Protein AF-A0A930QFG4-F1 (afdb_monomer_lite)

Sequence (234 aa):
MKKILTSLLVVLVLAAAGCGNSRSLKLDTTSTPEAVVTIINTEIAETAEKNNLDKDALTFRKIADPPKPSYGPTYNMFRNPAGIDLIVDGFTKDRPGRIMIAFDNARPEHIEEASYLIRSIITLVDAGSADTLMEQIQVADASQTKAIRVTAGDVKLDKAAINHMKNVASEKESGIPLTVIRISAASDTKVEATIGLDAKEFNPAEMLAFELLGMRKKSADPNNLFAFAEENFK

Radius of gyration: 17.77 Å; chains: 1; bounding box: 48×50×47 Å

Secondary structure (DSSP, 8-state):
---SSSSSSSS-S---------------SS--HHHHHHHHHHHHHHHHHHTT--HHHHS-EE-SSPPPPSSSSPPEEEE-TT--EEEEE--BTTB--EEEEEEETT-HHHHHHHHHHHHHHHHHH-TTTHHHHHHHHTTT-----S-EEEEETTEEEEEEEE----BTTB-----PPEEEEEEEETT--HHHHHH-TT-TT--HHHHHHHHHHHHHHHSS-TTHHHHHHHHS--

Foldseek 3Di:
DPDDPPVPPPPPPDPDPDDDPQQADFQAQADDPVRNLVSLLVLLQVVCVVSVHDSQQQRWDWDPCPDAFPDDDGWTWTAGLVGKIWTWDGSHPPGTIKIKIKFFLVDPVRLVSSLVSQLSSCCNHPVVCSVVCSVQCVSNPLVDPAWDWDDDDQKIKIKDKDFQDPPVPDPDRPGRIMMMIMIHTPPRCVVCVVCPVPPRDDTPRVVVSVRVSVSCVPPPDNCCSNCVSVVPPD

Structure (mmCIF, N/CA/C/O backbone):
data_AF-A0A930QFG4-F1
#
_entry.id   AF-A0A930QFG4-F1
#
loop_
_atom_site.group_PDB
_atom_site.id
_atom_site.type_symbol
_atom_site.label_atom_id
_atom_site.label_alt_id
_atom_site.label_comp_id
_atom_site.label_asym_id
_atom_site.label_entity_id
_atom_site.label_seq_id
_atom_site.pdbx_PDB_ins_code
_atom_site.Cartn_x
_atom_site.Cartn_y
_atom_site.Cartn_z
_atom_site.occupancy
_atom_site.B_iso_or_equiv
_atom_site.auth_seq_id
_atom_site.auth_comp_id
_atom_site.auth_asym_id
_atom_site.auth_atom_id
_atom_site.pdbx_PDB_model_num
ATOM 1 N N . MET A 1 1 ? -28.273 -2.940 -30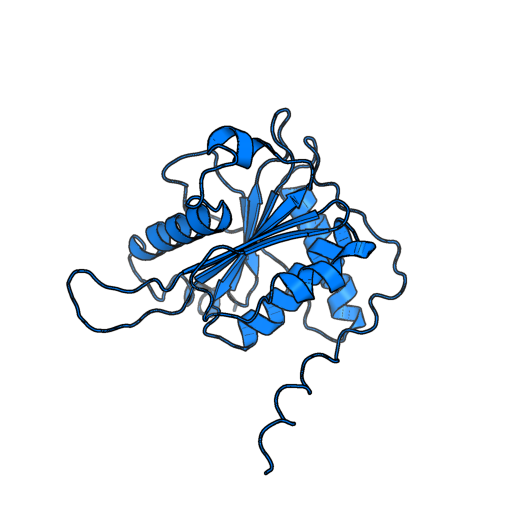.406 1.00 34.06 1 MET A N 1
ATOM 2 C CA . MET A 1 1 ? -27.809 -2.120 -29.265 1.00 34.06 1 MET A CA 1
ATOM 3 C C . MET A 1 1 ? -27.870 -2.958 -27.987 1.00 34.06 1 MET A C 1
ATOM 5 O O . MET A 1 1 ? -28.906 -3.005 -27.348 1.00 34.06 1 MET A O 1
ATOM 9 N N . LYS A 1 2 ? -26.811 -3.719 -27.679 1.00 31.92 2 LYS A N 1
ATOM 10 C CA . LYS A 1 2 ? -26.690 -4.582 -26.483 1.00 31.92 2 LYS A CA 1
ATOM 11 C C . LYS A 1 2 ? -25.200 -4.753 -26.141 1.00 31.92 2 LYS A C 1
ATOM 13 O O . LYS A 1 2 ? -24.654 -5.817 -26.390 1.00 31.92 2 LYS A O 1
ATOM 18 N N . LYS A 1 3 ? -24.506 -3.691 -25.712 1.00 33.88 3 LYS A N 1
ATOM 19 C CA . LYS A 1 3 ? -23.073 -3.761 -25.324 1.00 33.88 3 LYS A CA 1
ATOM 20 C C . LYS A 1 3 ? -22.648 -2.759 -24.233 1.00 33.88 3 LYS A C 1
ATOM 22 O O . LYS A 1 3 ? -21.475 -2.441 -24.145 1.00 33.88 3 LYS A O 1
ATOM 27 N N . ILE A 1 4 ? -23.572 -2.250 -23.412 1.00 39.25 4 ILE A N 1
ATOM 28 C CA . ILE A 1 4 ? -23.219 -1.286 -22.342 1.00 39.25 4 ILE A CA 1
ATOM 29 C C . ILE A 1 4 ? -23.503 -1.845 -20.933 1.00 39.25 4 ILE A C 1
ATOM 31 O O . ILE A 1 4 ? -23.087 -1.267 -19.942 1.00 39.25 4 ILE A O 1
ATOM 35 N N . LEU A 1 5 ? -24.141 -3.015 -20.807 1.00 31.25 5 LEU A N 1
ATOM 36 C CA . LEU A 1 5 ? -24.625 -3.488 -19.502 1.00 31.25 5 LEU A CA 1
ATOM 37 C C . LEU A 1 5 ? -23.714 -4.479 -18.761 1.00 31.25 5 LEU A C 1
ATOM 39 O O . LEU A 1 5 ? -24.060 -4.885 -17.659 1.00 31.25 5 LEU A O 1
ATOM 43 N N . THR A 1 6 ? -22.570 -4.876 -19.326 1.00 33.56 6 THR A N 1
ATOM 44 C CA . THR A 1 6 ? -21.709 -5.906 -18.707 1.00 33.56 6 THR A CA 1
ATOM 45 C C . THR A 1 6 ? -20.555 -5.335 -17.880 1.00 33.56 6 THR A C 1
ATOM 47 O O . THR A 1 6 ? -19.939 -6.069 -17.122 1.00 33.56 6 THR A O 1
ATOM 50 N N . SER A 1 7 ? -20.280 -4.031 -17.968 1.00 34.47 7 SER A N 1
ATOM 51 C CA . SER A 1 7 ? -19.171 -3.391 -17.237 1.00 34.47 7 SER A CA 1
ATOM 52 C C . SER A 1 7 ? -19.592 -2.748 -15.909 1.00 34.47 7 SER A C 1
ATOM 54 O O . SER A 1 7 ? -18.755 -2.181 -15.220 1.00 34.47 7 SER A O 1
ATOM 56 N N . LEU A 1 8 ? -20.876 -2.835 -15.539 1.00 30.11 8 LEU A N 1
ATOM 57 C CA . LEU A 1 8 ? -21.426 -2.225 -14.319 1.00 30.11 8 LEU A CA 1
ATOM 58 C C . LEU A 1 8 ? -21.683 -3.244 -13.190 1.00 30.11 8 LEU A C 1
ATOM 60 O O . LEU A 1 8 ? -22.144 -2.872 -12.118 1.00 30.11 8 LEU A O 1
ATOM 64 N N . LEU A 1 9 ? -21.398 -4.532 -13.420 1.00 29.36 9 LEU A N 1
ATOM 65 C CA . LEU A 1 9 ? -21.832 -5.638 -12.556 1.00 29.36 9 LEU A CA 1
ATOM 66 C C . LEU A 1 9 ? -20.669 -6.404 -11.894 1.00 29.36 9 LEU A C 1
ATOM 68 O O . LEU A 1 9 ? -20.748 -7.617 -11.746 1.00 29.36 9 LEU A O 1
ATOM 72 N N . VAL A 1 10 ? -19.590 -5.709 -11.511 1.00 33.25 10 VAL A N 1
ATOM 73 C CA . VAL A 1 10 ? -18.527 -6.249 -10.621 1.00 33.25 10 VAL A CA 1
ATOM 74 C C . VAL A 1 10 ? -18.165 -5.262 -9.488 1.00 33.25 10 VAL A C 1
ATOM 76 O O . VAL A 1 10 ? -17.305 -5.530 -8.664 1.00 33.25 10 VAL A O 1
ATOM 79 N N . VAL A 1 11 ? -18.871 -4.131 -9.354 1.00 35.44 11 VAL A N 1
ATOM 80 C CA . VAL A 1 11 ? -18.591 -3.114 -8.309 1.00 35.44 11 VAL A CA 1
ATOM 81 C C . VAL A 1 11 ? -19.440 -3.319 -7.035 1.00 35.44 11 VAL A C 1
ATOM 83 O O . VAL A 1 11 ? -19.473 -2.467 -6.158 1.00 35.44 11 VAL A O 1
ATOM 86 N N . LEU A 1 12 ? -20.141 -4.450 -6.884 1.00 31.53 12 LEU A N 1
ATOM 87 C CA . LEU A 1 12 ? -21.197 -4.586 -5.863 1.00 31.53 12 LEU A CA 1
ATOM 88 C C . LEU A 1 12 ? -21.070 -5.776 -4.904 1.00 31.53 12 LEU A C 1
ATOM 90 O O . LEU A 1 12 ? -22.076 -6.264 -4.398 1.00 31.53 12 LEU A O 1
ATOM 94 N N . VAL A 1 13 ? -19.847 -6.193 -4.572 1.00 36.09 13 VAL A N 1
ATOM 95 C CA . VAL A 1 13 ? -19.616 -7.065 -3.408 1.00 36.09 13 VAL A CA 1
ATOM 96 C C . VAL A 1 13 ? -18.482 -6.505 -2.557 1.00 36.09 13 VAL A C 1
ATOM 98 O O . VAL A 1 13 ? -17.356 -6.952 -2.669 1.00 36.09 13 VAL A O 1
ATOM 101 N N . LEU A 1 1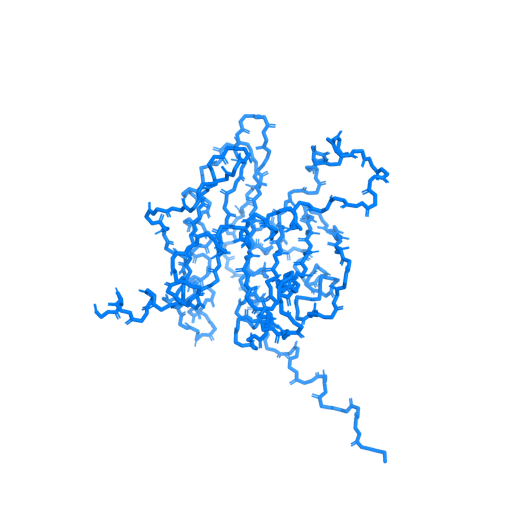4 ? -18.784 -5.484 -1.750 1.00 41.00 14 LEU A N 1
ATOM 102 C CA . LEU A 1 14 ? -18.114 -5.155 -0.473 1.00 41.00 14 LEU A CA 1
ATOM 103 C C . LEU A 1 14 ? -18.906 -4.057 0.265 1.00 41.00 14 LEU A C 1
ATOM 105 O O . LEU A 1 14 ? -18.358 -3.141 0.869 1.00 41.00 14 LEU A O 1
ATOM 109 N N . ALA A 1 15 ? -20.237 -4.140 0.219 1.00 39.00 15 ALA A N 1
ATOM 110 C CA . ALA A 1 15 ? -21.115 -3.302 1.026 1.00 39.00 15 ALA A CA 1
ATOM 111 C C . ALA A 1 15 ? -21.394 -4.000 2.365 1.00 39.00 15 ALA A C 1
ATOM 113 O O . ALA A 1 15 ? -22.489 -4.512 2.562 1.00 39.00 15 ALA A O 1
ATOM 114 N N . ALA A 1 16 ? -20.385 -4.073 3.243 1.00 37.47 16 ALA A N 1
ATOM 115 C CA . ALA A 1 16 ? -20.547 -4.225 4.697 1.00 37.47 16 ALA A CA 1
ATOM 116 C C . ALA A 1 16 ? -19.184 -4.290 5.420 1.00 37.47 16 ALA A C 1
ATOM 118 O O . ALA A 1 16 ? -18.818 -5.317 5.985 1.00 37.47 16 ALA A O 1
ATOM 119 N N . ALA A 1 17 ? -18.459 -3.174 5.514 1.00 41.22 17 ALA A N 1
ATOM 120 C CA . ALA A 1 17 ? -17.554 -2.973 6.652 1.00 41.22 17 ALA A CA 1
ATOM 121 C C . ALA A 1 17 ? -18.383 -2.438 7.837 1.00 41.22 17 ALA A C 1
ATOM 123 O O . ALA A 1 17 ? -18.298 -1.277 8.227 1.00 41.22 17 ALA A O 1
ATOM 124 N N . GLY A 1 18 ? -19.294 -3.272 8.345 1.00 31.84 18 GLY A N 1
ATOM 125 C CA . GLY A 1 18 ? -20.122 -2.957 9.503 1.00 31.84 18 GLY A CA 1
ATOM 126 C C . GLY A 1 18 ? -19.348 -3.167 10.805 1.00 31.84 18 GLY A C 1
ATOM 127 O O . GLY A 1 18 ? -18.961 -4.291 11.109 1.00 31.84 18 GLY A O 1
ATOM 128 N N . CYS A 1 19 ? -19.156 -2.080 11.562 1.00 38.38 19 CYS A N 1
ATOM 129 C CA . CYS A 1 19 ? -18.985 -2.036 13.023 1.00 38.38 19 CYS A CA 1
ATOM 130 C C . CYS A 1 19 ? -18.233 -3.226 13.666 1.00 38.38 19 CYS A C 1
ATOM 132 O O . CYS A 1 19 ? -18.808 -4.022 14.403 1.00 38.38 19 CYS A O 1
ATOM 134 N N . GLY A 1 20 ? -16.924 -3.322 13.444 1.00 35.88 20 GLY A N 1
ATOM 135 C CA . GLY A 1 20 ? -16.004 -3.912 14.425 1.00 35.88 20 GLY A CA 1
ATOM 136 C C . GLY A 1 20 ? -15.258 -2.772 15.109 1.00 35.88 20 GLY A C 1
ATOM 137 O O . GLY A 1 20 ? -15.045 -1.757 14.455 1.00 35.88 20 GLY A O 1
ATOM 138 N N . ASN A 1 21 ? -14.905 -2.895 16.395 1.00 42.81 21 ASN A N 1
ATOM 139 C CA . ASN A 1 21 ? -14.069 -1.921 17.116 1.00 42.81 21 ASN A CA 1
ATOM 140 C C . ASN A 1 21 ? -12.887 -1.486 16.234 1.00 42.81 21 ASN A C 1
ATOM 142 O O . ASN A 1 21 ? -11.911 -2.225 16.111 1.00 42.81 21 ASN A O 1
ATOM 146 N N . SER A 1 22 ? -12.998 -0.327 15.583 1.00 52.16 22 SER A N 1
ATOM 147 C CA . SER A 1 22 ? -12.086 0.046 14.509 1.00 52.16 22 SER A CA 1
ATOM 148 C C . SER A 1 22 ? -10.729 0.345 15.121 1.00 52.16 22 SER A C 1
ATOM 150 O O . SER A 1 22 ? -10.560 1.357 15.813 1.00 52.16 22 SER A O 1
ATOM 152 N N . ARG A 1 23 ? -9.755 -0.537 14.893 1.00 69.75 23 ARG A N 1
ATOM 153 C CA . ARG A 1 23 ? -8.358 -0.214 15.167 1.00 69.75 23 ARG A CA 1
ATOM 154 C C . ARG A 1 23 ? -7.985 0.909 14.215 1.00 69.75 23 ARG A C 1
ATOM 156 O O . ARG A 1 23 ? -7.822 0.684 13.029 1.00 69.75 23 ARG A O 1
ATOM 163 N N . SER A 1 24 ? -7.901 2.131 14.723 1.00 82.19 24 SER A N 1
ATOM 164 C CA . SER A 1 24 ? -7.417 3.245 13.915 1.00 82.19 24 SER A CA 1
ATOM 165 C C . SER A 1 24 ? -5.901 3.135 13.771 1.00 82.19 24 SER A C 1
ATOM 167 O O . SER A 1 24 ? -5.183 2.976 14.762 1.00 82.19 24 SER A O 1
ATOM 169 N N . LEU A 1 25 ? -5.417 3.229 12.538 1.00 88.00 25 LEU A N 1
ATOM 170 C CA . LEU A 1 25 ? -4.006 3.332 12.210 1.00 88.00 25 LEU A CA 1
ATOM 171 C C . LEU A 1 25 ? -3.649 4.800 11.988 1.00 88.00 25 LEU A C 1
ATOM 173 O O . LEU A 1 25 ? -4.062 5.416 11.009 1.00 88.00 25 LEU A O 1
ATOM 177 N N . LYS A 1 26 ? -2.831 5.360 12.876 1.00 87.19 26 LYS A N 1
ATOM 178 C CA . LYS A 1 26 ? -2.321 6.721 12.706 1.00 87.19 26 LYS A CA 1
ATOM 179 C C . LYS A 1 26 ? -1.053 6.699 11.868 1.00 87.19 26 LYS A C 1
ATOM 181 O O . LYS A 1 26 ? -0.090 6.022 12.211 1.00 87.19 26 LYS A O 1
ATOM 186 N N . LEU A 1 27 ? -1.028 7.490 10.799 1.00 84.25 27 LEU A N 1
ATOM 187 C CA . LEU A 1 27 ? 0.171 7.729 9.988 1.00 84.25 27 LEU A CA 1
ATOM 188 C C . LEU A 1 27 ? 1.074 8.783 10.656 1.00 84.25 27 LEU A C 1
ATOM 190 O O . LEU A 1 27 ? 1.373 9.832 10.087 1.00 84.25 27 LEU A O 1
ATOM 194 N N . ASP A 1 28 ? 1.456 8.519 11.905 1.00 82.06 28 ASP A N 1
ATOM 195 C CA . ASP A 1 28 ? 2.237 9.416 12.757 1.00 82.06 28 ASP A CA 1
ATOM 196 C C . ASP A 1 28 ? 3.755 9.193 12.634 1.00 82.06 28 ASP A C 1
ATOM 198 O O . ASP A 1 28 ? 4.247 8.603 11.672 1.00 82.06 28 ASP A O 1
ATOM 202 N N . THR A 1 29 ? 4.518 9.747 13.576 1.00 79.38 29 THR A N 1
ATOM 203 C CA . THR A 1 29 ? 5.988 9.721 13.606 1.00 79.38 29 THR A CA 1
ATOM 204 C C . THR A 1 29 ? 6.563 8.720 14.610 1.00 79.38 29 THR A C 1
ATOM 206 O O . THR A 1 29 ? 7.777 8.711 14.820 1.00 79.38 29 THR A O 1
ATOM 209 N N . THR A 1 30 ? 5.724 7.921 15.276 1.00 79.62 30 THR A N 1
ATOM 210 C CA . THR A 1 30 ? 6.121 7.149 16.468 1.00 79.62 30 THR A CA 1
ATOM 211 C C . THR A 1 30 ? 5.922 5.645 16.329 1.00 79.62 30 THR A C 1
ATOM 213 O O . THR A 1 30 ? 6.556 4.888 17.066 1.00 79.62 30 THR A O 1
ATOM 216 N N . SER A 1 31 ? 5.067 5.196 15.410 1.00 85.25 31 SER A N 1
ATOM 217 C CA . SER A 1 31 ? 4.819 3.766 15.195 1.00 85.25 31 SER A CA 1
ATOM 218 C C . SER A 1 31 ? 6.028 3.057 14.565 1.00 85.25 31 SER A C 1
ATOM 220 O O . SER A 1 31 ? 6.812 3.657 13.843 1.00 85.25 31 SER A O 1
ATOM 222 N N . THR A 1 32 ? 6.207 1.758 14.806 1.00 86.12 32 THR A N 1
ATOM 223 C CA . THR A 1 32 ? 7.232 0.982 14.085 1.00 86.12 32 THR A CA 1
ATOM 224 C C . THR A 1 32 ? 6.627 0.308 12.853 1.00 86.12 32 THR A C 1
ATOM 226 O O . THR A 1 32 ? 5.452 -0.068 12.888 1.00 86.12 32 THR A O 1
ATOM 229 N N . PRO A 1 33 ? 7.400 0.087 11.776 1.00 84.75 33 PRO A N 1
ATOM 230 C CA . PRO A 1 33 ? 6.918 -0.637 10.601 1.00 84.75 33 PRO A CA 1
ATOM 231 C C . PRO A 1 33 ? 6.327 -2.017 10.931 1.00 84.75 33 PRO A C 1
ATOM 233 O O . PRO A 1 33 ? 5.269 -2.372 10.418 1.00 84.75 33 PRO A O 1
ATOM 236 N N . GLU A 1 34 ? 6.938 -2.773 11.847 1.00 86.31 34 GLU A N 1
ATOM 237 C CA . GLU A 1 34 ? 6.410 -4.057 12.321 1.00 86.31 34 GLU A CA 1
ATOM 238 C C . GLU A 1 34 ? 5.062 -3.925 13.048 1.00 86.31 34 GLU A C 1
ATOM 240 O O . GLU A 1 34 ? 4.169 -4.750 12.842 1.00 86.31 34 GLU A O 1
ATOM 245 N N . ALA A 1 35 ? 4.883 -2.892 13.878 1.00 88.94 35 ALA A N 1
ATOM 246 C CA . ALA A 1 35 ? 3.610 -2.644 14.553 1.00 88.94 35 ALA A CA 1
ATOM 247 C C . ALA A 1 35 ? 2.513 -2.271 13.546 1.00 88.94 35 ALA A C 1
ATOM 249 O O . ALA A 1 35 ? 1.399 -2.789 13.626 1.00 88.94 35 ALA A O 1
ATOM 250 N N . VAL A 1 36 ? 2.848 -1.438 12.558 1.00 91.12 36 VAL A N 1
ATOM 251 C CA . VAL A 1 36 ? 1.944 -1.042 11.469 1.00 91.12 36 VAL A CA 1
ATOM 252 C C . VAL A 1 36 ? 1.473 -2.268 10.686 1.00 91.12 36 VAL A C 1
ATOM 254 O O . VAL A 1 36 ? 0.269 -2.463 10.531 1.00 91.12 36 VAL A O 1
ATOM 257 N N . VAL A 1 37 ? 2.390 -3.144 10.259 1.00 91.62 37 VAL A N 1
ATOM 258 C CA . VAL A 1 37 ? 2.015 -4.375 9.540 1.00 91.62 37 VAL A CA 1
ATOM 259 C C . VAL A 1 37 ? 1.212 -5.329 10.413 1.00 91.62 37 VAL A C 1
ATOM 261 O O . VAL A 1 37 ? 0.287 -5.964 9.920 1.00 91.62 37 VAL A O 1
ATOM 264 N N . THR A 1 38 ? 1.495 -5.402 11.714 1.00 91.38 38 THR A N 1
ATOM 265 C CA . THR A 1 38 ? 0.698 -6.220 12.641 1.00 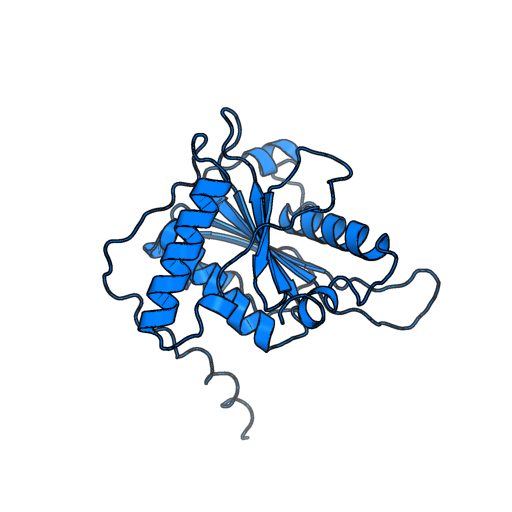91.38 38 THR A CA 1
ATOM 266 C C . THR A 1 38 ? -0.755 -5.743 12.705 1.00 91.38 38 THR A C 1
ATOM 268 O O . THR A 1 38 ? -1.674 -6.564 12.662 1.00 91.38 38 THR A O 1
ATOM 271 N N . ILE A 1 39 ? -0.983 -4.426 12.765 1.00 92.50 39 ILE A N 1
ATOM 272 C CA . ILE A 1 39 ? -2.331 -3.838 12.729 1.00 92.50 39 ILE A CA 1
ATOM 273 C C . ILE A 1 39 ? -3.016 -4.169 11.398 1.00 92.50 39 ILE A C 1
ATOM 275 O O . ILE A 1 39 ? -4.131 -4.686 11.413 1.00 92.50 39 ILE A O 1
ATOM 279 N N . ILE A 1 40 ? -2.327 -3.946 10.273 1.00 93.88 40 ILE A N 1
ATOM 280 C CA . ILE A 1 40 ? -2.841 -4.224 8.922 1.00 93.88 40 ILE A CA 1
ATOM 281 C C . ILE A 1 40 ? -3.218 -5.701 8.764 1.00 93.88 40 ILE A C 1
ATOM 283 O O . ILE A 1 40 ? -4.341 -6.008 8.377 1.00 93.88 40 ILE A O 1
ATOM 287 N N . ASN A 1 41 ? -2.320 -6.623 9.111 1.00 93.88 41 ASN A N 1
ATOM 288 C CA . ASN A 1 41 ? -2.578 -8.059 9.014 1.00 93.88 41 ASN A CA 1
ATOM 289 C C . ASN A 1 41 ? -3.733 -8.500 9.907 1.00 93.88 41 ASN A C 1
ATOM 291 O O . ASN A 1 41 ? -4.493 -9.380 9.513 1.00 93.88 41 ASN A O 1
ATOM 295 N N . THR A 1 42 ? -3.875 -7.910 11.098 1.00 91.62 42 THR A N 1
ATOM 296 C CA . THR A 1 42 ? -4.992 -8.279 11.969 1.00 91.62 42 THR A CA 1
ATOM 297 C C . THR A 1 42 ? -6.323 -7.833 11.376 1.00 91.62 42 THR A C 1
ATOM 299 O O . THR A 1 42 ? -7.261 -8.622 11.347 1.00 91.62 42 THR A O 1
ATOM 302 N N . GLU A 1 43 ? -6.396 -6.607 10.854 1.00 90.25 43 GLU A N 1
ATOM 303 C CA . GLU A 1 43 ? -7.598 -6.124 10.172 1.00 90.25 43 GLU A CA 1
ATOM 304 C C . GLU A 1 43 ? -7.937 -6.989 8.963 1.00 90.25 43 GLU A C 1
ATOM 306 O O . GLU A 1 43 ? -9.077 -7.419 8.817 1.00 90.25 43 GLU A O 1
ATOM 311 N N . ILE A 1 44 ? -6.947 -7.289 8.116 1.00 90.44 44 ILE A N 1
ATOM 312 C CA . ILE A 1 44 ? -7.125 -8.145 6.940 1.00 90.44 44 ILE A CA 1
ATOM 313 C C . ILE A 1 44 ? -7.644 -9.518 7.353 1.00 90.44 44 ILE A C 1
ATOM 315 O O . ILE A 1 44 ? -8.581 -10.007 6.738 1.00 90.44 44 ILE A O 1
ATOM 319 N N . ALA A 1 45 ? -7.078 -10.127 8.396 1.00 88.81 45 ALA A N 1
ATOM 320 C CA . ALA A 1 45 ? -7.509 -11.439 8.857 1.00 88.81 45 ALA A CA 1
ATOM 321 C C . ALA A 1 45 ? -8.957 -11.429 9.370 1.00 88.81 45 ALA A C 1
ATOM 323 O O . ALA A 1 45 ? -9.744 -12.290 8.982 1.00 88.81 45 ALA A O 1
ATOM 324 N N . GLU A 1 46 ? -9.325 -10.444 10.195 1.00 87.38 46 GLU A N 1
ATOM 325 C CA . GLU A 1 46 ? -10.683 -10.317 10.738 1.00 87.38 46 GLU A CA 1
ATOM 326 C C . GLU A 1 46 ? -11.715 -9.996 9.645 1.00 87.38 46 GLU A C 1
ATOM 328 O O . GLU A 1 46 ? -12.827 -10.525 9.649 1.00 87.38 46 GLU A O 1
ATOM 333 N N . THR A 1 47 ? -11.366 -9.125 8.698 1.00 84.31 47 THR A N 1
ATOM 334 C CA . THR A 1 47 ? -12.241 -8.772 7.572 1.00 84.31 47 THR A CA 1
ATOM 335 C C . THR A 1 47 ? -12.356 -9.912 6.569 1.00 84.31 47 THR A C 1
ATOM 337 O O . THR A 1 47 ? -13.460 -10.178 6.096 1.00 84.31 47 THR A O 1
ATOM 340 N N . ALA A 1 48 ? -11.272 -10.640 6.295 1.00 85.31 48 ALA A N 1
ATOM 341 C CA . ALA A 1 48 ? -11.291 -11.804 5.417 1.00 85.31 48 ALA A CA 1
ATOM 342 C C . ALA A 1 48 ? -12.205 -12.892 5.986 1.00 85.31 48 ALA A C 1
ATOM 344 O O . ALA A 1 48 ? -13.083 -13.382 5.282 1.00 85.31 48 ALA A O 1
ATOM 345 N N . GLU A 1 49 ? -12.084 -13.189 7.283 1.00 85.44 49 GLU A N 1
ATOM 346 C CA . GLU A 1 49 ? -12.929 -14.169 7.971 1.00 85.44 49 GLU A CA 1
ATOM 347 C C . GLU A 1 49 ? -14.417 -13.794 7.903 1.00 85.44 49 GLU A C 1
ATOM 349 O O . GLU A 1 49 ? -15.248 -14.624 7.540 1.00 85.44 49 GLU A O 1
ATOM 354 N N . LYS A 1 50 ? -14.763 -12.521 8.144 1.00 86.19 50 LYS A N 1
ATOM 355 C CA . LYS A 1 50 ? -16.148 -12.027 8.015 1.00 86.19 50 LYS A CA 1
ATOM 356 C C . LYS A 1 50 ? -16.713 -12.161 6.598 1.00 86.19 50 LYS A C 1
ATOM 358 O O . LYS A 1 50 ? -17.926 -12.283 6.445 1.00 86.19 50 LYS A O 1
ATOM 363 N N . ASN A 1 51 ? -15.856 -12.117 5.580 1.00 81.06 51 ASN A N 1
ATOM 364 C CA . ASN A 1 51 ? -16.241 -12.186 4.171 1.00 81.06 51 ASN A CA 1
ATOM 365 C C . ASN A 1 51 ? -16.006 -13.574 3.542 1.00 81.06 51 ASN A C 1
ATOM 367 O O . ASN A 1 51 ? -16.150 -13.709 2.329 1.00 81.06 51 ASN A O 1
ATOM 371 N N . ASN A 1 52 ? -15.679 -14.604 4.336 1.00 86.62 52 ASN A N 1
ATOM 372 C CA . ASN A 1 52 ? -15.326 -15.951 3.860 1.00 86.62 52 ASN A CA 1
ATOM 373 C C . ASN A 1 52 ? -14.179 -15.966 2.827 1.00 86.62 52 ASN A C 1
ATOM 375 O O . ASN A 1 52 ? -14.196 -16.753 1.880 1.00 86.62 52 ASN A O 1
ATOM 379 N N . LEU A 1 53 ? -13.191 -15.090 3.004 1.00 86.44 53 LEU A N 1
ATOM 380 C CA . LEU A 1 53 ? -11.966 -15.046 2.210 1.00 86.44 53 LEU A CA 1
ATOM 381 C C . LEU A 1 53 ? -10.828 -15.773 2.937 1.00 86.44 53 LEU A C 1
ATOM 383 O O . LEU A 1 53 ? -10.802 -15.851 4.168 1.00 86.44 53 LEU A O 1
ATOM 387 N N . ASP A 1 54 ? -9.855 -16.272 2.176 1.00 86.69 54 ASP A N 1
ATOM 388 C CA . ASP A 1 54 ? -8.653 -16.888 2.736 1.00 86.69 54 ASP A CA 1
ATOM 389 C C . ASP A 1 54 ? -7.712 -15.817 3.317 1.00 86.69 54 ASP A C 1
ATOM 391 O O . ASP A 1 54 ? -7.001 -15.111 2.601 1.00 86.69 54 ASP A O 1
ATOM 395 N N . LYS A 1 55 ? -7.695 -15.695 4.646 1.00 87.75 55 LYS A N 1
ATOM 396 C CA . LYS A 1 55 ? -6.816 -14.754 5.354 1.00 87.75 55 LYS A CA 1
ATOM 397 C C . LYS A 1 55 ? -5.326 -15.054 5.168 1.00 87.75 55 LYS A C 1
ATOM 399 O O . LYS A 1 55 ? -4.513 -14.129 5.208 1.00 87.75 55 LYS A O 1
ATOM 404 N N . ASP A 1 56 ? -4.945 -16.316 4.986 1.00 86.50 56 ASP A N 1
ATOM 405 C CA . ASP A 1 56 ? -3.537 -16.698 4.882 1.00 86.50 56 ASP A CA 1
ATOM 406 C C . ASP A 1 56 ? -2.975 -16.313 3.510 1.00 86.50 56 ASP A C 1
ATOM 408 O O . ASP A 1 56 ? -1.787 -15.998 3.410 1.00 86.50 56 ASP A O 1
ATOM 412 N N . ALA A 1 57 ? -3.839 -16.249 2.491 1.00 85.75 57 ALA A N 1
ATOM 413 C CA . ALA A 1 57 ? -3.530 -15.711 1.168 1.00 85.75 57 ALA A CA 1
ATOM 414 C C . ALA A 1 57 ? -3.403 -14.176 1.148 1.00 85.75 57 ALA A C 1
ATOM 416 O O . ALA A 1 57 ? -2.642 -13.635 0.350 1.00 85.75 57 ALA A O 1
ATOM 417 N N . LEU A 1 58 ? -4.103 -13.471 2.044 1.00 87.75 58 LEU A N 1
ATOM 418 C CA . LEU A 1 58 ? -4.163 -12.004 2.054 1.00 87.75 58 LEU A CA 1
ATOM 419 C C . LEU A 1 58 ? -3.143 -11.343 2.992 1.00 87.75 58 LEU A C 1
ATOM 421 O O . LEU A 1 58 ? -2.758 -10.193 2.778 1.00 87.75 58 LEU A O 1
ATOM 425 N N . THR A 1 59 ? -2.717 -12.036 4.049 1.00 90.31 59 THR A N 1
ATOM 426 C CA . THR A 1 59 ? -1.810 -11.471 5.058 1.00 90.31 59 THR A CA 1
ATOM 427 C C . THR A 1 59 ? -0.363 -11.385 4.572 1.00 90.31 59 THR A C 1
ATOM 429 O O . THR A 1 59 ? 0.159 -12.246 3.862 1.00 90.31 59 THR A O 1
ATOM 432 N N . PHE A 1 60 ? 0.323 -10.323 4.991 1.00 91.44 60 PHE A N 1
ATOM 433 C CA . PHE A 1 60 ? 1.680 -10.022 4.559 1.00 91.44 60 PHE A CA 1
ATOM 434 C C . PHE A 1 60 ? 2.732 -10.664 5.462 1.00 91.44 60 PHE A C 1
ATOM 436 O O . PHE A 1 60 ? 2.658 -10.594 6.691 1.00 91.44 60 PHE A O 1
ATOM 443 N N . ARG A 1 61 ? 3.776 -11.224 4.850 1.00 88.44 61 ARG A N 1
ATOM 444 C CA . ARG A 1 61 ? 4.933 -11.817 5.531 1.00 88.44 61 ARG A CA 1
ATOM 445 C C . ARG A 1 61 ? 6.186 -11.012 5.213 1.00 88.44 61 ARG A C 1
ATOM 447 O O . ARG A 1 61 ? 6.336 -10.507 4.103 1.00 88.44 61 ARG A O 1
ATOM 454 N N . LYS A 1 62 ? 7.084 -10.865 6.190 1.00 84.56 62 LYS A N 1
ATOM 455 C CA . LYS A 1 62 ? 8.329 -10.101 6.012 1.00 84.56 62 LYS A CA 1
ATOM 456 C C . LYS A 1 62 ? 9.205 -10.775 4.957 1.00 84.56 62 LYS A C 1
ATOM 458 O O . LYS A 1 62 ? 9.412 -11.985 5.013 1.00 84.56 62 LYS A O 1
ATOM 463 N N . ILE A 1 63 ? 9.736 -9.991 4.025 1.00 75.94 63 ILE A N 1
ATOM 464 C CA . ILE A 1 63 ? 10.744 -10.473 3.079 1.00 75.94 63 ILE A CA 1
ATOM 465 C C . ILE A 1 63 ? 12.090 -10.492 3.812 1.00 75.94 63 ILE A C 1
ATOM 467 O O . ILE A 1 63 ? 12.468 -9.488 4.413 1.00 75.94 63 ILE A O 1
ATOM 471 N N . ALA A 1 64 ? 12.786 -11.634 3.804 1.00 57.75 64 ALA A N 1
ATOM 472 C CA . ALA A 1 64 ? 14.040 -11.811 4.544 1.00 57.75 64 ALA A CA 1
ATOM 473 C C . ALA A 1 64 ? 15.156 -10.882 4.034 1.00 57.75 64 ALA A C 1
ATOM 475 O O . ALA A 1 64 ? 15.812 -10.218 4.833 1.00 57.75 64 ALA A O 1
ATOM 476 N N . ASP A 1 65 ? 15.289 -10.774 2.710 1.00 62.28 65 ASP A N 1
ATOM 477 C CA . ASP A 1 65 ? 16.276 -9.931 2.034 1.00 62.28 65 ASP A CA 1
ATOM 478 C C . ASP A 1 65 ? 15.569 -8.948 1.091 1.00 62.28 65 ASP A C 1
ATOM 480 O O . ASP A 1 65 ? 15.541 -9.154 -0.127 1.00 62.28 65 ASP A O 1
ATOM 484 N N . PRO A 1 66 ? 14.935 -7.886 1.624 1.00 62.41 66 PRO A N 1
ATOM 485 C CA . PRO A 1 66 ? 14.277 -6.913 0.777 1.00 62.41 66 PRO A CA 1
ATOM 486 C C . PRO A 1 66 ? 15.336 -6.209 -0.082 1.00 62.41 66 PRO A C 1
ATOM 488 O O . PRO A 1 66 ? 16.416 -5.853 0.414 1.00 62.41 66 PRO A O 1
ATOM 491 N N . PRO A 1 67 ? 15.059 -5.994 -1.375 1.00 59.09 67 PRO A N 1
ATOM 492 C CA . PRO A 1 67 ? 16.001 -5.312 -2.237 1.00 59.09 67 PRO A CA 1
ATOM 493 C C . PRO A 1 67 ? 16.229 -3.884 -1.720 1.00 59.09 67 PRO A C 1
ATOM 495 O O . PRO A 1 67 ? 15.295 -3.166 -1.361 1.00 59.09 67 PRO A O 1
ATOM 498 N N . LYS A 1 68 ? 17.503 -3.493 -1.610 1.00 59.38 68 LYS A N 1
ATOM 499 C CA . LYS A 1 68 ? 17.876 -2.210 -1.008 1.00 59.38 68 LYS A CA 1
ATOM 500 C C . LYS A 1 68 ? 17.712 -1.070 -2.016 1.00 59.38 68 LYS A C 1
ATOM 502 O O . LYS A 1 68 ? 18.195 -1.212 -3.146 1.00 59.38 68 LYS A O 1
ATOM 507 N N . PRO A 1 69 ? 17.127 0.069 -1.607 1.00 57.50 69 PRO A N 1
ATOM 508 C CA . PRO A 1 69 ? 17.127 1.267 -2.426 1.00 57.50 69 PRO A CA 1
ATOM 509 C C . PRO A 1 69 ? 18.527 1.648 -2.878 1.00 57.50 69 PRO A C 1
ATOM 511 O O . PRO A 1 69 ? 19.486 1.589 -2.108 1.00 57.50 69 PRO A O 1
ATOM 514 N N . SER A 1 70 ? 18.638 2.094 -4.131 1.00 50.47 70 SER A N 1
ATOM 515 C CA . SER A 1 70 ? 19.878 2.723 -4.609 1.00 50.47 70 SER A CA 1
ATOM 516 C C . SER A 1 70 ? 20.093 4.100 -3.965 1.00 50.47 70 SER A C 1
ATOM 518 O O . SER A 1 70 ? 21.231 4.547 -3.856 1.00 50.47 70 SER A O 1
ATOM 520 N N . TYR A 1 71 ? 19.014 4.746 -3.506 1.00 45.22 71 TYR A N 1
ATOM 521 C CA . TYR A 1 71 ? 19.028 6.027 -2.806 1.00 45.22 71 TYR A CA 1
ATOM 522 C C . TYR A 1 71 ? 17.934 6.050 -1.730 1.00 45.22 71 TYR A C 1
ATOM 524 O O . TYR A 1 71 ? 16.766 5.868 -2.048 1.00 45.22 71 TYR A O 1
ATOM 532 N N . GLY A 1 72 ? 18.294 6.312 -0.469 1.00 50.12 72 GLY A N 1
ATOM 533 C CA . GLY A 1 72 ? 17.332 6.495 0.628 1.00 50.12 72 GLY A CA 1
ATOM 534 C C . GLY A 1 72 ? 17.426 5.458 1.757 1.00 50.12 72 GLY A C 1
ATOM 535 O O . GLY A 1 72 ? 18.269 4.561 1.710 1.00 50.12 72 GLY A O 1
ATOM 536 N N . PRO A 1 73 ? 16.613 5.618 2.821 1.00 51.56 73 PRO A N 1
ATOM 537 C CA . PRO A 1 73 ? 16.580 4.681 3.940 1.00 51.56 73 PRO A CA 1
ATOM 538 C C . PRO A 1 73 ? 16.031 3.317 3.505 1.00 51.56 73 PRO A C 1
ATOM 540 O O . PRO A 1 73 ? 15.207 3.230 2.601 1.00 51.56 73 PRO A O 1
ATOM 543 N N . THR A 1 74 ? 16.469 2.250 4.175 1.00 62.75 74 THR A N 1
ATOM 544 C CA . THR A 1 74 ? 15.913 0.899 4.017 1.00 62.75 74 THR A CA 1
ATOM 545 C C . THR A 1 74 ? 14.409 0.901 4.277 1.00 62.75 74 THR A C 1
ATOM 547 O O . THR A 1 74 ? 13.976 1.241 5.377 1.00 62.75 74 THR A O 1
ATOM 550 N N . TYR A 1 75 ? 13.629 0.490 3.279 1.00 70.56 75 TYR A N 1
ATOM 551 C CA . TYR A 1 75 ? 12.196 0.255 3.428 1.00 70.56 75 TYR A CA 1
ATOM 552 C C . TYR A 1 75 ? 11.931 -1.088 4.115 1.00 70.56 75 TYR A C 1
ATOM 554 O O . TYR A 1 75 ? 12.700 -2.037 3.944 1.00 70.56 75 TYR A O 1
ATOM 562 N N . ASN A 1 76 ? 10.823 -1.192 4.853 1.00 80.62 76 ASN A N 1
ATOM 563 C CA . ASN A 1 76 ? 10.342 -2.482 5.342 1.00 80.62 76 ASN A CA 1
ATOM 564 C C . ASN A 1 76 ? 9.346 -3.039 4.333 1.00 80.62 76 ASN A C 1
ATOM 566 O O . ASN A 1 76 ? 8.289 -2.449 4.113 1.00 80.62 76 ASN A O 1
ATOM 570 N N . MET A 1 77 ? 9.711 -4.155 3.710 1.00 84.69 77 MET A N 1
ATOM 571 C CA . MET A 1 77 ? 8.936 -4.772 2.644 1.00 84.69 77 MET A CA 1
ATOM 572 C C . MET A 1 77 ? 8.391 -6.122 3.100 1.00 84.69 77 MET A C 1
ATOM 574 O O . MET A 1 77 ? 9.095 -6.951 3.688 1.00 84.69 77 MET A O 1
ATOM 578 N N . PHE A 1 78 ? 7.118 -6.321 2.816 1.00 88.38 78 PHE A N 1
ATOM 579 C CA . PHE A 1 78 ? 6.355 -7.505 3.142 1.00 88.38 78 PHE A CA 1
ATOM 580 C C . PHE A 1 78 ? 5.610 -7.939 1.888 1.00 88.38 78 PHE A C 1
ATOM 582 O O . PHE A 1 78 ? 5.324 -7.125 1.015 1.00 88.38 78 PHE A O 1
ATOM 589 N N . ARG A 1 79 ? 5.299 -9.223 1.792 1.00 88.06 79 ARG A N 1
ATOM 590 C CA . ARG A 1 79 ? 4.630 -9.797 0.632 1.00 88.06 79 ARG A CA 1
ATOM 591 C C . ARG A 1 79 ? 3.613 -10.826 1.079 1.00 88.06 79 ARG A C 1
ATOM 593 O O . ARG A 1 79 ? 3.874 -11.580 2.018 1.00 88.06 79 ARG A O 1
ATOM 600 N N . ASN A 1 80 ? 2.462 -10.835 0.428 1.00 86.62 80 ASN A N 1
ATOM 601 C CA . ASN A 1 80 ? 1.478 -11.893 0.606 1.00 86.62 80 ASN A CA 1
ATOM 602 C C . ASN A 1 80 ? 1.687 -13.020 -0.431 1.00 86.62 80 ASN A C 1
ATOM 604 O O . ASN A 1 80 ? 2.442 -12.840 -1.393 1.00 86.62 80 ASN A O 1
ATOM 608 N N . PRO A 1 81 ? 1.066 -14.196 -0.250 1.00 84.25 81 PRO A N 1
ATOM 609 C CA . PRO A 1 81 ? 1.179 -15.305 -1.200 1.00 84.25 81 PRO A CA 1
ATOM 610 C C . PRO A 1 81 ? 0.817 -14.983 -2.657 1.00 84.25 81 PRO A C 1
ATOM 612 O O . PRO A 1 81 ? 1.425 -15.564 -3.553 1.00 84.25 81 PRO A O 1
ATOM 615 N N . ALA A 1 82 ? -0.091 -14.035 -2.913 1.00 79.38 82 ALA A N 1
ATOM 616 C CA . ALA A 1 82 ? -0.411 -13.581 -4.270 1.00 79.38 82 ALA A CA 1
ATOM 617 C C . ALA A 1 82 ? 0.729 -12.782 -4.936 1.00 79.38 82 ALA A C 1
ATOM 619 O O . ALA A 1 82 ? 0.699 -12.504 -6.130 1.00 79.38 82 ALA A O 1
ATOM 620 N N . GLY A 1 83 ? 1.772 -12.406 -4.193 1.00 78.88 83 GLY A N 1
ATOM 621 C CA . GLY A 1 83 ? 2.884 -11.622 -4.723 1.00 78.88 83 GLY A CA 1
ATOM 622 C C . GLY A 1 83 ? 2.613 -10.117 -4.758 1.00 78.88 83 GLY A C 1
ATOM 623 O O . GLY A 1 83 ? 3.322 -9.395 -5.463 1.00 78.88 83 GLY A O 1
ATOM 624 N N . ILE A 1 84 ? 1.623 -9.642 -3.996 1.00 87.31 84 ILE A N 1
ATOM 625 C CA . ILE A 1 84 ? 1.398 -8.221 -3.729 1.00 87.31 84 ILE A CA 1
ATOM 626 C C . ILE A 1 84 ? 2.365 -7.774 -2.635 1.00 87.31 84 ILE A C 1
ATOM 628 O O . ILE A 1 84 ? 2.480 -8.388 -1.570 1.00 87.31 84 ILE A O 1
ATOM 632 N N . ASP A 1 85 ? 3.061 -6.677 -2.911 1.00 88.31 85 ASP A N 1
ATOM 633 C CA . ASP A 1 85 ? 4.049 -6.097 -2.015 1.00 88.31 85 ASP A CA 1
ATOM 634 C C . ASP A 1 85 ? 3.422 -4.994 -1.161 1.00 88.31 85 ASP A C 1
ATOM 636 O O . ASP A 1 85 ? 2.825 -4.052 -1.684 1.00 88.31 85 ASP A O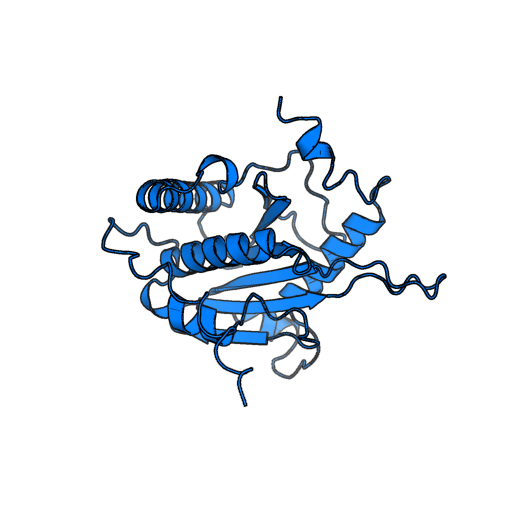 1
ATOM 640 N N . LEU A 1 86 ? 3.630 -5.079 0.149 1.00 91.69 86 LEU A N 1
ATOM 641 C CA . LEU A 1 86 ? 3.381 -4.019 1.115 1.00 91.69 86 LEU A CA 1
ATOM 642 C C . LEU A 1 86 ? 4.718 -3.402 1.521 1.00 91.69 86 LEU A C 1
ATOM 644 O O . LEU A 1 86 ? 5.600 -4.079 2.050 1.00 91.69 86 LEU A O 1
ATOM 648 N N . ILE A 1 87 ? 4.850 -2.098 1.322 1.00 89.38 87 ILE A N 1
ATOM 649 C CA . ILE A 1 87 ? 6.006 -1.325 1.758 1.00 89.38 87 ILE A CA 1
ATOM 650 C C . ILE A 1 87 ? 5.558 -0.378 2.862 1.00 89.38 87 ILE A C 1
ATOM 652 O O . ILE A 1 87 ? 4.610 0.387 2.689 1.00 89.38 87 ILE A O 1
ATOM 656 N N . VAL A 1 88 ? 6.256 -0.413 3.993 1.00 89.25 88 VAL A N 1
ATOM 657 C CA . VAL A 1 88 ? 6.038 0.502 5.114 1.00 89.25 88 VAL A CA 1
ATOM 658 C C . VAL A 1 88 ? 7.302 1.323 5.334 1.00 89.25 88 VAL A C 1
ATOM 660 O O . VAL A 1 88 ? 8.395 0.787 5.543 1.00 89.25 88 VAL A O 1
ATOM 663 N N . ASP A 1 89 ? 7.141 2.639 5.261 1.00 83.19 89 ASP A N 1
ATOM 664 C CA . ASP A 1 89 ? 8.216 3.624 5.338 1.00 83.19 89 ASP A CA 1
ATOM 665 C C . ASP A 1 89 ? 7.787 4.840 6.172 1.00 83.19 89 ASP A C 1
ATOM 667 O O . ASP A 1 89 ? 6.604 5.084 6.410 1.00 83.19 89 ASP A O 1
ATOM 671 N N . GLY A 1 90 ? 8.757 5.638 6.605 1.00 79.88 90 GLY A N 1
ATOM 672 C CA . GLY A 1 90 ? 8.535 6.757 7.507 1.00 79.88 90 GLY A CA 1
ATOM 673 C C . GLY A 1 90 ? 8.358 6.280 8.942 1.00 79.88 90 GLY A C 1
ATOM 674 O O . GLY A 1 90 ? 9.085 5.399 9.396 1.00 79.88 90 GLY A O 1
ATOM 675 N N . PHE A 1 91 ? 7.429 6.915 9.656 1.00 83.44 91 PHE A N 1
ATOM 676 C CA . PHE A 1 91 ? 7.253 6.766 11.101 1.00 83.44 91 PHE A CA 1
ATOM 677 C C . PHE A 1 91 ? 8.533 7.061 11.894 1.00 83.44 91 PHE A C 1
ATOM 679 O O . PHE A 1 91 ? 8.926 6.355 12.820 1.00 83.44 91 PHE A O 1
ATOM 686 N N . THR A 1 92 ? 9.218 8.127 11.495 1.00 80.50 92 THR A N 1
ATOM 687 C CA . THR A 1 92 ? 10.390 8.634 12.205 1.00 80.50 92 THR A CA 1
ATOM 688 C C . THR A 1 92 ? 10.058 9.982 12.813 1.00 80.50 92 THR A C 1
ATOM 690 O O . THR A 1 92 ? 9.130 10.654 12.363 1.00 80.50 92 THR A O 1
ATOM 693 N N . LYS A 1 93 ? 10.871 10.432 13.777 1.00 77.94 93 LYS A N 1
ATOM 694 C CA . LYS A 1 93 ? 10.731 11.744 14.431 1.00 77.94 93 LYS A CA 1
ATOM 695 C C . LYS A 1 93 ? 10.453 12.888 13.446 1.00 77.94 93 LYS A C 1
ATOM 697 O O . LYS A 1 93 ? 9.694 13.798 13.766 1.00 77.94 93 LYS A O 1
ATOM 702 N N . ASP A 1 94 ? 11.041 12.812 12.255 1.00 76.69 94 ASP A N 1
ATOM 703 C CA . ASP A 1 94 ? 10.960 13.858 11.247 1.00 76.69 94 ASP A CA 1
ATOM 704 C C . ASP A 1 94 ? 10.043 13.506 10.067 1.00 76.69 94 ASP A C 1
ATOM 706 O O . ASP A 1 94 ? 9.836 14.361 9.210 1.00 76.69 94 ASP A O 1
ATOM 710 N N . ARG A 1 95 ? 9.494 12.293 9.943 1.00 77.81 95 ARG A N 1
ATOM 711 C CA . ARG A 1 95 ? 8.702 11.903 8.762 1.00 77.81 95 ARG A CA 1
ATOM 712 C C . ARG A 1 95 ? 7.485 11.062 9.158 1.00 77.81 95 ARG A C 1
ATOM 714 O O . ARG A 1 95 ? 7.678 9.983 9.719 1.00 77.81 95 ARG A O 1
ATOM 721 N N . PRO A 1 96 ? 6.257 11.510 8.826 1.00 86.31 96 PRO A N 1
ATOM 722 C CA . PRO A 1 96 ? 5.057 10.727 9.088 1.00 86.31 96 PRO A CA 1
ATOM 723 C C . PRO A 1 96 ? 5.067 9.414 8.301 1.00 86.31 96 PRO A C 1
ATOM 725 O O . PRO A 1 96 ? 5.770 9.271 7.292 1.00 86.31 96 PRO A O 1
ATOM 728 N N . GLY A 1 97 ? 4.284 8.461 8.789 1.00 88.06 97 GLY A N 1
ATOM 729 C CA . GLY A 1 97 ? 4.116 7.147 8.199 1.00 88.06 97 GLY A CA 1
ATOM 730 C C . GLY A 1 97 ? 3.569 7.159 6.776 1.00 88.06 97 GLY A C 1
ATOM 731 O O . GLY A 1 97 ? 2.715 7.968 6.410 1.00 88.06 97 GLY A O 1
ATOM 732 N N . ARG A 1 98 ? 4.073 6.236 5.959 1.00 89.50 98 ARG A N 1
ATOM 733 C CA . ARG A 1 98 ? 3.656 6.007 4.574 1.00 89.50 98 ARG A CA 1
ATOM 734 C C . ARG A 1 98 ? 3.536 4.509 4.346 1.00 89.50 98 ARG A C 1
ATOM 736 O O . ARG A 1 98 ? 4.404 3.739 4.755 1.00 89.50 98 ARG A O 1
ATOM 743 N N . ILE A 1 99 ? 2.474 4.118 3.663 1.00 93.31 99 ILE A N 1
ATOM 744 C CA . ILE A 1 99 ? 2.212 2.730 3.295 1.00 93.31 99 ILE A CA 1
ATOM 745 C C . ILE A 1 99 ? 2.092 2.682 1.782 1.00 93.31 99 ILE A C 1
ATOM 747 O O . ILE A 1 99 ? 1.453 3.551 1.199 1.00 93.31 99 ILE A O 1
ATOM 751 N N . MET A 1 100 ? 2.705 1.709 1.124 1.00 92.19 100 MET A N 1
ATOM 752 C CA . MET A 1 100 ? 2.544 1.509 -0.312 1.00 92.19 100 MET A CA 1
ATOM 753 C C . MET A 1 100 ? 2.148 0.070 -0.611 1.00 92.19 100 MET A C 1
ATOM 755 O O . MET A 1 100 ? 2.653 -0.855 0.020 1.00 92.19 100 MET A O 1
ATOM 759 N N . ILE A 1 101 ? 1.272 -0.097 -1.597 1.00 93.62 101 ILE A N 1
ATOM 760 C CA . ILE A 1 101 ? 0.881 -1.383 -2.170 1.00 93.62 101 ILE A CA 1
ATOM 761 C C . ILE A 1 101 ? 1.373 -1.416 -3.613 1.00 93.62 101 ILE A C 1
ATOM 763 O O . ILE A 1 101 ? 1.045 -0.518 -4.391 1.00 93.62 101 ILE A O 1
ATOM 767 N N . ALA A 1 102 ? 2.160 -2.429 -3.969 1.00 89.69 102 ALA A N 1
ATOM 768 C CA . ALA A 1 102 ? 2.629 -2.646 -5.331 1.00 89.69 102 ALA A CA 1
ATOM 769 C C . ALA A 1 102 ? 2.148 -4.001 -5.858 1.00 89.69 102 ALA A C 1
ATOM 771 O O . ALA A 1 102 ? 2.332 -5.032 -5.215 1.00 89.69 102 ALA A O 1
ATOM 772 N N . PHE A 1 103 ? 1.536 -3.996 -7.039 1.00 88.00 103 PHE A N 1
ATOM 773 C CA . PHE A 1 103 ? 0.913 -5.174 -7.634 1.00 88.00 103 PHE A CA 1
ATOM 774 C C . PHE A 1 103 ? 0.983 -5.138 -9.161 1.00 88.00 103 PHE A C 1
ATOM 776 O O . PHE A 1 103 ? 1.224 -4.107 -9.792 1.00 88.00 103 PHE A O 1
ATOM 783 N N . ASP A 1 104 ? 0.792 -6.307 -9.750 1.00 80.81 104 ASP A N 1
ATOM 784 C CA . ASP A 1 104 ? 0.699 -6.492 -11.191 1.00 80.81 104 ASP A CA 1
ATOM 785 C C . ASP A 1 104 ? -0.740 -6.201 -11.650 1.00 80.81 104 ASP A C 1
ATOM 787 O O . ASP A 1 104 ? -1.677 -6.848 -11.199 1.00 80.81 104 ASP A O 1
ATOM 791 N N . ASN A 1 105 ? -0.910 -5.228 -12.546 1.00 75.38 105 ASN A N 1
ATOM 792 C CA . ASN A 1 105 ? -2.218 -4.801 -13.063 1.00 75.38 105 ASN A CA 1
ATOM 793 C C . ASN A 1 105 ? -2.575 -5.462 -14.416 1.00 75.38 105 ASN A C 1
ATOM 795 O O . ASN A 1 105 ? -3.510 -5.062 -15.101 1.00 75.38 105 ASN A O 1
ATOM 799 N N . ALA A 1 106 ? -1.802 -6.461 -14.841 1.00 73.94 106 ALA A N 1
ATOM 800 C CA . ALA A 1 106 ? -2.109 -7.360 -15.954 1.00 73.94 106 ALA A CA 1
ATOM 801 C C . ALA A 1 106 ? -2.913 -8.583 -15.490 1.00 73.94 106 ALA A C 1
ATOM 803 O O . ALA A 1 106 ? -3.535 -9.254 -16.312 1.00 73.94 106 ALA A O 1
ATOM 804 N N . ARG A 1 107 ? -2.865 -8.878 -14.187 1.00 76.56 107 ARG A N 1
ATOM 805 C CA . ARG A 1 107 ? -3.510 -10.015 -13.531 1.00 76.56 107 ARG A CA 1
ATOM 806 C C . ARG A 1 107 ? -4.793 -9.565 -12.832 1.00 76.56 107 ARG A C 1
ATOM 808 O O . ARG A 1 107 ? -4.694 -8.879 -11.813 1.00 76.56 107 ARG A O 1
ATOM 815 N N . PRO A 1 108 ? -5.986 -9.911 -13.348 1.00 79.81 108 PRO A N 1
ATOM 816 C CA . PRO A 1 108 ? -7.257 -9.530 -12.731 1.00 79.81 108 PRO A CA 1
ATOM 817 C C . PRO A 1 108 ? -7.346 -9.896 -11.246 1.00 79.81 108 PRO A C 1
ATOM 819 O O . PRO A 1 108 ? -7.796 -9.088 -10.439 1.00 79.81 108 PRO A O 1
ATOM 822 N N . GLU A 1 109 ? -6.826 -11.062 -10.873 1.00 80.69 109 GLU A N 1
ATOM 823 C CA . GLU A 1 109 ? -6.784 -11.550 -9.498 1.00 80.69 109 GLU A CA 1
ATOM 824 C C . GLU A 1 109 ? -5.973 -10.630 -8.568 1.00 80.69 109 GLU A C 1
ATOM 826 O O . GLU A 1 109 ? -6.398 -10.341 -7.452 1.00 80.69 109 GLU A O 1
ATOM 831 N N . HIS A 1 110 ? -4.858 -10.066 -9.045 1.00 84.81 110 HIS A N 1
ATOM 832 C CA . HIS A 1 110 ? -4.069 -9.113 -8.263 1.00 84.81 110 HIS A CA 1
ATOM 833 C C . HIS A 1 110 ? -4.772 -7.758 -8.138 1.00 84.81 110 HIS A C 1
ATOM 835 O O . HIS A 1 110 ? -4.590 -7.071 -7.137 1.00 84.81 110 HIS A O 1
ATOM 841 N N . ILE A 1 111 ? -5.562 -7.350 -9.135 1.00 86.75 111 ILE A N 1
ATOM 842 C CA . ILE A 1 111 ? -6.333 -6.100 -9.086 1.00 86.75 111 ILE A CA 1
ATOM 843 C C . ILE A 1 111 ? -7.429 -6.198 -8.029 1.00 86.75 111 ILE A C 1
ATOM 845 O O . ILE A 1 111 ? -7.597 -5.268 -7.237 1.00 86.75 111 ILE A O 1
ATOM 849 N N . GLU A 1 112 ? -8.180 -7.298 -8.026 1.00 87.06 112 GLU A N 1
ATOM 850 C CA . GLU A 1 112 ? -9.250 -7.549 -7.057 1.00 87.06 112 GLU A CA 1
ATOM 851 C C . GLU A 1 112 ? -8.689 -7.569 -5.635 1.00 87.06 112 GLU A C 1
ATOM 853 O O . GLU A 1 112 ? -9.163 -6.842 -4.757 1.00 87.06 112 GLU A O 1
ATOM 858 N N . GLU A 1 113 ? -7.609 -8.318 -5.437 1.00 89.06 113 GLU A N 1
ATOM 859 C CA . GLU A 1 113 ? -6.961 -8.444 -4.143 1.00 89.06 113 GLU A CA 1
ATOM 860 C C . GLU A 1 113 ? -6.318 -7.130 -3.680 1.00 89.06 113 GLU A C 1
ATOM 862 O O . GLU A 1 113 ? -6.547 -6.688 -2.553 1.00 89.06 113 GLU A O 1
ATOM 867 N N . ALA A 1 114 ? -5.589 -6.429 -4.554 1.00 91.25 114 ALA A N 1
ATOM 868 C CA . ALA A 1 114 ? -5.038 -5.116 -4.230 1.00 91.25 114 ALA A CA 1
ATOM 869 C C . ALA A 1 114 ? -6.148 -4.118 -3.888 1.00 91.25 114 ALA A C 1
ATOM 871 O O . ALA A 1 114 ? -6.007 -3.354 -2.936 1.00 91.25 114 ALA A O 1
ATOM 872 N N . SER A 1 115 ? -7.269 -4.137 -4.613 1.00 92.31 115 SER A N 1
ATOM 873 C CA . SER A 1 115 ? -8.409 -3.257 -4.339 1.00 92.31 115 SER A CA 1
ATOM 874 C C . SER A 1 115 ? -8.989 -3.500 -2.948 1.00 92.31 115 SER A C 1
ATOM 876 O O . SER A 1 115 ? -9.281 -2.540 -2.231 1.00 92.31 115 SER A O 1
ATOM 878 N N . TYR A 1 116 ? -9.112 -4.767 -2.546 1.00 90.88 116 TYR A N 1
ATOM 879 C CA . TYR A 1 116 ? -9.516 -5.147 -1.196 1.00 90.88 116 TYR A CA 1
ATOM 880 C C . TYR A 1 116 ? -8.520 -4.638 -0.145 1.00 90.88 116 TYR A C 1
ATOM 882 O O . TYR A 1 116 ? -8.907 -3.931 0.786 1.00 90.88 116 TYR A O 1
ATOM 890 N N . LEU A 1 117 ? -7.229 -4.927 -0.325 1.00 93.50 117 LEU A N 1
ATOM 891 C CA . LEU A 1 117 ? -6.167 -4.561 0.616 1.00 93.50 117 LEU A CA 1
ATOM 892 C C . LEU A 1 117 ? -6.048 -3.040 0.790 1.00 93.50 117 LEU A C 1
ATOM 894 O O . LEU A 1 117 ? -5.969 -2.545 1.914 1.00 93.50 117 LEU A O 1
ATOM 898 N N . ILE A 1 118 ? -6.077 -2.286 -0.312 1.00 94.31 118 ILE A N 1
ATOM 899 C CA . ILE A 1 118 ? -6.007 -0.820 -0.306 1.00 94.31 118 ILE A CA 1
ATOM 900 C C . ILE A 1 118 ? -7.203 -0.241 0.443 1.00 94.31 118 ILE A C 1
ATOM 902 O O . ILE A 1 118 ? -7.017 0.609 1.312 1.00 94.31 118 ILE A O 1
ATOM 906 N N . ARG A 1 119 ? -8.418 -0.724 0.156 1.00 93.38 119 ARG A N 1
ATOM 907 C CA . ARG A 1 119 ? -9.631 -0.302 0.860 1.00 93.38 119 ARG A CA 1
ATOM 908 C C . ARG A 1 119 ? -9.513 -0.549 2.363 1.00 93.38 119 ARG A C 1
ATOM 910 O O . ARG A 1 119 ? -9.747 0.384 3.124 1.00 93.38 119 ARG A O 1
ATOM 917 N N . SER A 1 120 ? -9.099 -1.744 2.785 1.00 91.69 120 SER A N 1
ATOM 918 C CA . SER A 1 120 ? -8.929 -2.073 4.207 1.00 91.69 120 SER A CA 1
ATOM 919 C C . SER A 1 120 ? -7.910 -1.163 4.895 1.00 91.69 120 SER A C 1
ATOM 921 O O . SER A 1 120 ? -8.165 -0.669 5.991 1.00 91.69 120 SER A O 1
ATOM 923 N N . ILE A 1 121 ? -6.783 -0.864 4.241 1.00 93.38 121 ILE A N 1
ATOM 924 C CA . ILE A 1 121 ? -5.775 0.048 4.799 1.00 93.38 121 ILE A CA 1
ATOM 925 C C . ILE A 1 121 ? -6.313 1.479 4.889 1.00 93.38 121 ILE A C 1
ATOM 927 O O . ILE A 1 121 ? -6.094 2.141 5.901 1.00 93.38 121 ILE A O 1
ATOM 931 N N . ILE A 1 122 ? -7.039 1.965 3.879 1.00 93.06 122 ILE A N 1
ATOM 932 C CA . ILE A 1 122 ? -7.667 3.289 3.957 1.00 93.06 122 ILE A CA 1
ATOM 933 C C . ILE A 1 122 ? -8.681 3.316 5.097 1.00 93.06 122 ILE A C 1
ATOM 935 O O . ILE A 1 122 ? -8.659 4.261 5.869 1.00 93.06 122 ILE A O 1
ATOM 939 N N . THR A 1 123 ? -9.506 2.280 5.265 1.00 91.19 123 THR A N 1
ATOM 940 C CA . THR A 1 123 ? -10.484 2.208 6.358 1.00 91.19 123 THR A CA 1
ATOM 941 C C . THR A 1 123 ? -9.829 2.221 7.741 1.00 91.19 123 THR A C 1
ATOM 943 O O . THR A 1 123 ? -10.366 2.851 8.651 1.00 91.19 123 THR A O 1
ATOM 946 N N . LEU A 1 124 ? -8.658 1.592 7.901 1.00 90.94 124 LEU A N 1
ATOM 947 C CA . LEU A 1 124 ? -7.871 1.686 9.135 1.00 90.94 124 LEU A CA 1
ATOM 948 C C . LEU A 1 124 ? -7.419 3.117 9.428 1.00 90.94 124 LEU A C 1
ATOM 950 O O . LEU A 1 124 ? -7.412 3.532 10.587 1.00 90.94 124 LEU A O 1
ATOM 954 N N . VAL A 1 125 ? -7.006 3.860 8.403 1.00 90.88 125 VAL A N 1
ATOM 955 C CA . VAL A 1 125 ? -6.496 5.226 8.576 1.00 90.88 125 VAL A CA 1
ATOM 956 C C . VAL A 1 125 ? -7.641 6.229 8.732 1.00 90.88 125 VAL A C 1
ATOM 958 O O . VAL A 1 125 ? -7.647 7.013 9.677 1.00 90.88 125 VAL A O 1
ATOM 961 N N . ASP A 1 126 ? -8.613 6.179 7.826 1.00 90.50 126 ASP A N 1
ATOM 962 C CA . ASP A 1 126 ? -9.795 7.030 7.771 1.00 90.50 126 ASP A CA 1
ATOM 963 C C . ASP A 1 126 ? -10.973 6.283 7.118 1.00 90.50 126 ASP A C 1
ATOM 965 O O . ASP A 1 126 ? -11.149 6.251 5.893 1.00 90.50 126 ASP A O 1
ATOM 969 N N . ALA A 1 127 ? -11.820 5.697 7.965 1.00 86.69 127 ALA A N 1
ATOM 970 C CA . ALA A 1 127 ? -13.008 4.959 7.548 1.00 86.69 127 ALA A CA 1
ATOM 971 C C . ALA A 1 127 ? -13.978 5.783 6.683 1.00 86.69 127 ALA A C 1
ATOM 973 O O . ALA A 1 127 ? -14.652 5.209 5.828 1.00 86.69 127 ALA A O 1
ATOM 974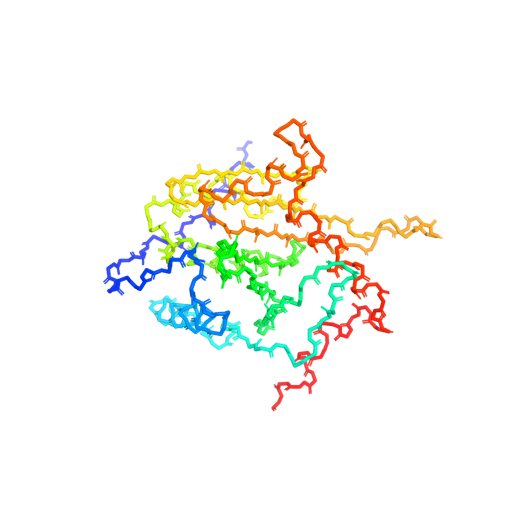 N N . GLY A 1 128 ? -14.040 7.108 6.866 1.00 88.94 128 GLY A N 1
ATOM 975 C CA . GLY A 1 128 ? -14.970 7.980 6.142 1.00 88.94 128 GLY A CA 1
ATOM 976 C C . GLY A 1 128 ? -14.570 8.258 4.692 1.00 88.94 128 GLY A C 1
ATOM 977 O O . GLY A 1 128 ? -15.405 8.700 3.903 1.00 88.94 128 GLY A O 1
ATOM 978 N N . SER A 1 129 ? -13.317 7.981 4.326 1.00 89.94 129 SER A N 1
ATOM 979 C CA . SER A 1 129 ? -12.747 8.378 3.034 1.00 89.94 129 SER A CA 1
ATOM 980 C C . SER A 1 129 ? -12.554 7.220 2.052 1.00 89.94 129 SER A C 1
ATOM 982 O O . SER A 1 129 ? -12.269 7.464 0.880 1.00 89.94 129 SER A O 1
ATOM 984 N N . ALA A 1 130 ? -12.729 5.967 2.488 1.00 90.19 130 ALA A N 1
ATOM 985 C CA . ALA A 1 130 ? -12.401 4.781 1.693 1.00 90.19 130 ALA A CA 1
ATOM 986 C C . ALA A 1 130 ? -13.141 4.707 0.349 1.00 90.19 130 ALA A C 1
ATOM 988 O O . ALA A 1 130 ? -12.494 4.552 -0.683 1.00 90.19 130 ALA A O 1
ATOM 989 N N . ASP A 1 131 ? -14.468 4.859 0.333 1.00 90.19 131 ASP A N 1
ATOM 990 C CA . ASP A 1 131 ? -15.249 4.786 -0.912 1.00 90.19 131 ASP A CA 1
ATOM 991 C C . ASP A 1 131 ? -14.864 5.890 -1.897 1.00 90.19 131 ASP A C 1
ATOM 993 O O . ASP A 1 131 ? -14.525 5.606 -3.046 1.00 90.19 131 ASP A O 1
ATOM 997 N N . THR A 1 132 ? -14.828 7.133 -1.412 1.00 92.44 132 THR A N 1
ATOM 998 C CA . THR A 1 132 ? -14.437 8.312 -2.192 1.00 92.44 132 THR A CA 1
ATOM 999 C C . THR A 1 132 ? -13.057 8.136 -2.821 1.00 92.44 132 THR A C 1
ATOM 1001 O O . THR A 1 132 ? -12.862 8.413 -4.004 1.00 92.44 132 THR A O 1
ATOM 1004 N N . LEU A 1 133 ? -12.082 7.663 -2.043 1.00 92.88 133 LEU A N 1
ATOM 1005 C CA . LEU A 1 133 ? -10.716 7.476 -2.520 1.00 92.88 133 LEU A CA 1
ATOM 1006 C C . LEU A 1 133 ? -10.604 6.320 -3.514 1.00 92.88 133 LEU A C 1
ATOM 1008 O O . LEU A 1 133 ? -9.923 6.470 -4.526 1.00 92.88 133 LEU A O 1
ATOM 1012 N N . MET A 1 134 ? -11.283 5.198 -3.265 1.00 92.44 134 MET A N 1
ATOM 1013 C CA . MET A 1 134 ? -11.284 4.041 -4.167 1.00 92.44 134 MET A CA 1
ATOM 1014 C C . MET A 1 134 ? -11.923 4.365 -5.523 1.00 92.44 134 MET A C 1
ATOM 1016 O O . MET A 1 134 ? -11.413 3.930 -6.557 1.00 92.44 134 MET A O 1
ATOM 1020 N N . GLU A 1 135 ? -12.994 5.162 -5.533 1.00 90.56 135 GLU A N 1
ATOM 1021 C CA . GLU A 1 135 ? -13.636 5.632 -6.764 1.00 90.56 135 GLU A CA 1
ATOM 1022 C C . GLU A 1 135 ? -12.706 6.548 -7.572 1.00 90.56 135 GLU A C 1
ATOM 1024 O O 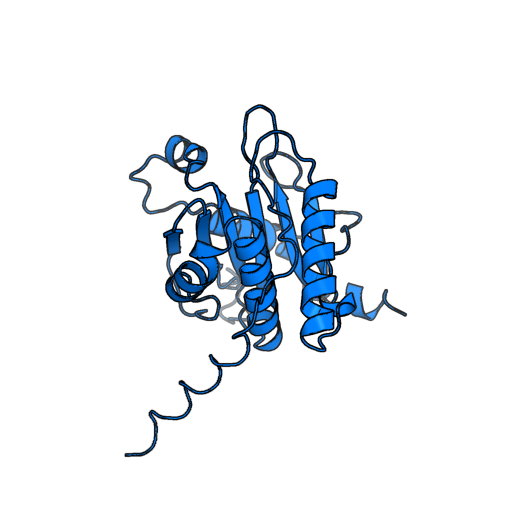. GLU A 1 135 ? -12.544 6.354 -8.776 1.00 90.56 135 GLU A O 1
ATOM 1029 N N . GLN A 1 136 ? -12.053 7.515 -6.920 1.00 89.06 136 GLN A N 1
ATOM 1030 C CA . GLN A 1 136 ? -11.199 8.484 -7.612 1.00 89.06 136 GLN A CA 1
ATOM 1031 C C . GLN A 1 136 ? -9.856 7.896 -8.068 1.00 89.06 136 GLN A C 1
ATOM 1033 O O . GLN A 1 136 ? -9.340 8.295 -9.111 1.00 89.06 136 GLN A O 1
ATOM 1038 N N . ILE A 1 137 ? -9.269 6.967 -7.303 1.00 87.94 137 ILE A N 1
ATOM 1039 C CA . ILE A 1 137 ? -7.958 6.382 -7.627 1.00 87.94 137 ILE A CA 1
ATOM 1040 C C . ILE A 1 137 ? -8.037 5.346 -8.754 1.00 87.94 137 ILE A C 1
ATOM 1042 O O . ILE A 1 137 ? -7.022 5.071 -9.394 1.00 87.94 137 ILE A O 1
ATOM 1046 N N . GLN A 1 138 ? -9.225 4.767 -8.984 1.00 86.25 138 GLN A N 1
ATOM 1047 C CA . GLN A 1 138 ? -9.509 3.803 -10.052 1.00 86.25 138 GLN A CA 1
ATOM 1048 C C . GLN A 1 138 ? -8.450 2.693 -10.139 1.00 86.25 138 GLN A C 1
ATOM 1050 O O . GLN A 1 138 ? -7.743 2.579 -11.139 1.00 86.25 138 GLN A O 1
ATOM 1055 N N . VAL A 1 139 ? -8.298 1.882 -9.084 1.00 84.50 139 VAL A N 1
ATOM 1056 C CA . VAL A 1 139 ? -7.203 0.892 -8.926 1.00 84.50 139 VAL A CA 1
ATOM 1057 C C . VAL A 1 139 ? -6.953 0.054 -10.192 1.00 84.50 139 VAL A C 1
ATOM 1059 O O . VAL A 1 139 ? -5.806 -0.069 -10.620 1.00 84.50 139 VAL A O 1
ATOM 1062 N N . ALA A 1 140 ? -8.023 -0.430 -10.828 1.00 82.75 140 ALA A N 1
ATOM 1063 C CA . ALA A 1 140 ? -7.988 -1.292 -12.011 1.00 82.75 140 ALA A CA 1
ATOM 1064 C C . ALA A 1 140 ? -7.570 -0.605 -13.327 1.00 82.75 140 ALA A C 1
ATOM 1066 O O . ALA A 1 140 ? -7.309 -1.288 -14.314 1.00 82.75 140 ALA A O 1
ATOM 1067 N N . ASP A 1 141 ? -7.523 0.731 -13.395 1.00 78.25 141 ASP A N 1
ATOM 1068 C CA . ASP A 1 141 ? -7.154 1.413 -14.638 1.00 78.25 141 ASP A CA 1
ATOM 1069 C C . ASP A 1 141 ? -5.642 1.305 -14.895 1.00 78.25 141 ASP A C 1
ATOM 1071 O O . ASP A 1 141 ? -4.845 2.089 -14.370 1.00 78.25 141 ASP A O 1
ATOM 1075 N N . ALA A 1 142 ? -5.256 0.310 -15.695 1.00 66.69 142 ALA A N 1
ATOM 1076 C CA . ALA A 1 142 ? -3.892 0.098 -16.180 1.00 66.69 142 ALA A CA 1
ATOM 1077 C C . ALA A 1 142 ? -3.531 0.983 -17.388 1.00 66.69 142 ALA A C 1
ATOM 1079 O O . ALA A 1 142 ? -2.360 1.076 -17.752 1.00 66.69 142 ALA A O 1
ATOM 1080 N N . SER A 1 143 ? -4.516 1.626 -18.029 1.00 66.88 143 SER A N 1
ATOM 1081 C CA . SER A 1 143 ? -4.299 2.495 -19.199 1.00 66.88 143 SER A CA 1
ATOM 1082 C C . SER A 1 143 ? -3.762 3.877 -18.820 1.00 66.88 143 SER A C 1
ATOM 1084 O O . SER A 1 143 ? -3.365 4.674 -19.674 1.00 66.88 143 SER A O 1
ATOM 1086 N N . GLN A 1 144 ? -3.732 4.152 -17.521 1.00 68.06 144 GLN A N 1
ATOM 1087 C CA . GLN A 1 144 ? -3.348 5.418 -16.946 1.00 68.06 144 GLN A CA 1
ATOM 1088 C C . GLN A 1 144 ? -1.860 5.721 -17.176 1.00 68.06 144 GLN A C 1
ATOM 1090 O O . GLN A 1 144 ? -0.971 5.119 -16.581 1.00 68.06 144 GLN A O 1
ATOM 1095 N N . THR A 1 145 ? -1.589 6.713 -18.023 1.00 63.00 145 THR A N 1
ATOM 1096 C CA . THR A 1 145 ? -0.225 7.115 -18.414 1.00 63.00 145 THR A CA 1
ATOM 1097 C C . THR A 1 145 ? 0.389 8.194 -17.525 1.00 63.00 145 THR A C 1
ATOM 1099 O O . THR A 1 145 ? 1.570 8.503 -17.658 1.00 63.00 145 THR A O 1
ATOM 1102 N N . LYS A 1 146 ? -0.405 8.795 -16.632 1.00 68.88 146 LYS A N 1
ATOM 1103 C CA . LYS A 1 146 ? 0.029 9.841 -15.699 1.00 68.88 146 LYS A CA 1
ATOM 1104 C C . LYS A 1 146 ? -0.257 9.431 -14.270 1.00 68.88 146 LYS A C 1
ATOM 1106 O O . LYS A 1 146 ? -1.269 8.799 -13.998 1.00 68.88 146 LYS A O 1
ATOM 1111 N N . ALA A 1 147 ? 0.585 9.874 -13.351 1.00 70.31 147 ALA A N 1
ATOM 1112 C CA . ALA A 1 147 ? 0.310 9.816 -11.927 1.00 70.31 147 ALA A CA 1
ATOM 1113 C C . ALA A 1 147 ? -1.066 10.411 -11.566 1.00 70.31 147 ALA A C 1
ATOM 1115 O O . ALA A 1 147 ? -1.373 11.532 -11.973 1.00 70.31 147 ALA A O 1
ATOM 1116 N N . ILE A 1 148 ? -1.860 9.695 -10.765 1.00 81.56 148 ILE A N 1
ATOM 1117 C CA . ILE A 1 148 ? -3.057 10.248 -10.112 1.00 81.56 148 ILE A CA 1
ATOM 1118 C C . ILE A 1 148 ? -2.712 10.544 -8.659 1.00 81.56 148 ILE A C 1
ATOM 1120 O O . ILE A 1 148 ? -2.070 9.731 -7.993 1.00 81.56 148 ILE A O 1
ATOM 1124 N N . ARG A 1 149 ? -3.160 11.703 -8.179 1.00 86.50 149 ARG A N 1
ATOM 1125 C CA . ARG A 1 149 ? -3.117 12.078 -6.768 1.00 86.50 149 ARG A CA 1
ATOM 1126 C C . ARG A 1 149 ? -4.509 12.492 -6.334 1.00 86.50 149 ARG A C 1
ATOM 1128 O O . ARG A 1 149 ? -5.118 13.337 -6.988 1.00 86.50 149 ARG A O 1
ATOM 1135 N N . VAL A 1 150 ? -4.999 11.899 -5.259 1.00 89.44 150 VAL A N 1
ATOM 1136 C CA . VAL A 1 150 ? -6.333 12.168 -4.713 1.00 89.44 150 VAL A CA 1
ATOM 1137 C C . VAL A 1 150 ? -6.228 12.299 -3.204 1.00 89.44 150 VAL A C 1
ATOM 1139 O O . VAL A 1 150 ? -5.428 11.614 -2.568 1.00 89.44 150 VAL A O 1
ATOM 1142 N N . THR A 1 151 ? -7.032 13.185 -2.634 1.00 90.75 151 THR A N 1
ATOM 1143 C CA . THR A 1 151 ? -7.048 13.446 -1.194 1.00 90.75 151 THR A CA 1
ATOM 1144 C C . THR A 1 151 ? -8.494 13.526 -0.734 1.00 90.75 151 THR A C 1
ATOM 1146 O O . THR A 1 151 ? -9.294 14.233 -1.346 1.00 90.75 151 THR A O 1
ATOM 1149 N N . ALA A 1 152 ? -8.819 12.832 0.350 1.00 91.12 152 ALA A N 1
ATOM 1150 C CA . ALA A 1 152 ? -10.103 12.918 1.029 1.00 91.12 152 ALA A CA 1
ATOM 1151 C C . ALA A 1 152 ? -9.893 12.653 2.522 1.00 91.12 152 ALA A C 1
ATOM 1153 O O . ALA A 1 152 ? -9.111 11.773 2.890 1.00 91.12 152 ALA A O 1
ATOM 1154 N N . GLY A 1 153 ? -10.565 13.450 3.358 1.00 90.25 153 GLY A N 1
ATOM 1155 C CA . GLY A 1 153 ? -10.374 13.421 4.806 1.00 90.25 153 GLY A CA 1
ATOM 1156 C C . GLY A 1 153 ? -8.899 13.560 5.184 1.00 90.25 153 GLY A C 1
ATOM 1157 O O . GLY A 1 153 ? -8.212 14.468 4.706 1.00 90.25 153 GLY A O 1
ATOM 1158 N N . ASP A 1 154 ? -8.412 12.632 6.003 1.00 88.44 154 ASP A N 1
ATOM 1159 C CA . ASP A 1 154 ? -7.033 12.635 6.503 1.00 88.44 154 ASP A CA 1
ATOM 1160 C C . ASP A 1 154 ? -6.056 11.844 5.614 1.00 88.44 154 ASP A C 1
ATOM 1162 O O . ASP A 1 154 ? -4.872 11.717 5.944 1.00 88.44 154 ASP A O 1
ATOM 1166 N N . VAL A 1 155 ? -6.516 11.337 4.465 1.00 91.38 155 VAL A N 1
ATOM 1167 C CA . VAL A 1 155 ? -5.748 10.438 3.596 1.00 91.38 155 VAL A CA 1
ATOM 1168 C C . VAL A 1 155 ? -5.496 11.051 2.222 1.00 91.38 155 VAL A C 1
ATOM 1170 O O . VAL A 1 155 ? -6.378 11.601 1.564 1.00 91.38 155 VAL A O 1
ATOM 1173 N N . LYS A 1 156 ? -4.259 10.884 1.759 1.00 91.94 156 LYS A N 1
ATOM 1174 C CA . LYS A 1 156 ? -3.809 11.164 0.398 1.00 91.94 156 LYS A CA 1
ATOM 1175 C C . LYS A 1 156 ? -3.313 9.880 -0.257 1.00 91.94 156 LYS A C 1
ATOM 1177 O O . LYS A 1 156 ? -2.464 9.187 0.316 1.00 91.94 156 LYS A O 1
ATOM 1182 N N . LEU A 1 157 ? -3.804 9.611 -1.465 1.00 92.31 157 LEU A N 1
ATOM 1183 C CA . LEU A 1 157 ? -3.338 8.532 -2.325 1.00 92.31 157 LEU A CA 1
ATOM 1184 C C . LEU A 1 157 ? -2.559 9.070 -3.520 1.00 92.31 157 LEU A C 1
ATOM 1186 O O . LEU A 1 157 ? -3.030 9.969 -4.215 1.00 92.31 157 LEU A O 1
ATOM 1190 N N . ASP A 1 158 ? -1.422 8.447 -3.813 1.00 89.56 158 ASP A N 1
ATOM 1191 C CA . ASP A 1 158 ? -0.720 8.606 -5.082 1.00 89.56 158 ASP A CA 1
ATOM 1192 C C . ASP A 1 158 ? -0.700 7.265 -5.828 1.00 89.56 158 ASP A C 1
ATOM 1194 O O . ASP A 1 158 ? -0.214 6.275 -5.288 1.00 89.56 158 ASP A O 1
ATOM 1198 N N . LYS A 1 159 ? -1.169 7.222 -7.078 1.00 89.19 159 LYS A N 1
ATOM 1199 C CA . LYS A 1 159 ? -1.111 6.037 -7.950 1.00 89.19 159 LYS A CA 1
ATOM 1200 C C . LYS A 1 159 ? -0.185 6.278 -9.130 1.00 89.19 159 LYS A C 1
ATOM 1202 O O . LYS A 1 159 ? -0.276 7.314 -9.792 1.00 89.19 159 LYS A O 1
ATOM 1207 N N . ALA A 1 160 ? 0.649 5.291 -9.429 1.00 84.12 160 ALA A N 1
ATOM 1208 C CA . ALA A 1 160 ? 1.413 5.206 -10.665 1.00 84.12 160 ALA A CA 1
ATOM 1209 C C . ALA A 1 160 ? 1.283 3.798 -11.252 1.00 84.12 160 ALA A C 1
ATOM 1211 O O . ALA A 1 160 ? 1.434 2.818 -10.527 1.00 84.12 160 ALA A O 1
ATOM 1212 N N . ALA A 1 161 ? 1.025 3.704 -12.554 1.00 80.38 161 ALA A N 1
ATOM 1213 C CA . ALA A 1 161 ? 1.063 2.458 -13.309 1.00 80.38 161 ALA A CA 1
ATOM 1214 C C . ALA A 1 161 ? 2.158 2.582 -14.371 1.00 80.38 161 ALA A C 1
ATOM 1216 O O . ALA A 1 161 ? 2.110 3.475 -15.215 1.00 80.38 161 ALA A O 1
ATOM 1217 N N . ILE A 1 162 ? 3.178 1.726 -14.300 1.00 73.56 162 ILE A N 1
ATOM 1218 C CA . ILE A 1 162 ? 4.327 1.770 -15.207 1.00 73.56 162 ILE A CA 1
ATOM 1219 C C . ILE A 1 162 ? 4.394 0.475 -16.011 1.00 73.56 162 ILE A C 1
ATOM 1221 O O . ILE A 1 162 ? 4.597 -0.615 -15.469 1.00 73.56 162 ILE A O 1
ATOM 1225 N N . ASN A 1 163 ? 4.302 0.616 -17.333 1.00 66.25 163 ASN A N 1
ATOM 1226 C CA . ASN A 1 163 ? 4.597 -0.451 -18.285 1.00 66.25 163 ASN A CA 1
ATOM 1227 C C . ASN A 1 163 ? 6.117 -0.607 -18.415 1.00 66.25 163 ASN A C 1
ATOM 1229 O O . ASN A 1 163 ? 6.803 0.301 -18.882 1.00 66.25 163 ASN A O 1
ATOM 1233 N N . HIS A 1 164 ? 6.675 -1.740 -17.982 1.00 56.03 164 HIS A N 1
ATOM 1234 C CA . HIS A 1 164 ? 8.118 -1.811 -17.723 1.00 56.03 164 HIS A CA 1
ATOM 1235 C C . HIS A 1 164 ? 9.024 -2.273 -18.879 1.00 56.03 164 HIS A C 1
ATOM 1237 O O . HIS A 1 164 ? 10.245 -2.322 -18.691 1.00 56.03 164 HIS A O 1
ATOM 1243 N N . MET A 1 165 ? 8.507 -2.588 -20.070 1.00 52.03 165 MET A N 1
ATOM 1244 C CA . MET A 1 165 ? 9.330 -3.197 -21.127 1.00 52.03 165 MET A CA 1
ATOM 1245 C C . MET A 1 165 ? 9.204 -2.504 -22.485 1.00 52.03 165 MET A C 1
ATOM 1247 O O . MET A 1 165 ? 8.623 -3.039 -23.421 1.00 52.03 165 MET A O 1
ATOM 1251 N N . LYS A 1 166 ? 9.892 -1.366 -22.624 1.00 40.34 166 LYS A N 1
ATOM 1252 C CA . LYS A 1 166 ? 10.713 -1.158 -23.823 1.00 40.34 166 LYS A CA 1
ATOM 1253 C C . LYS A 1 166 ? 12.115 -1.638 -23.471 1.00 40.34 166 LYS A C 1
ATOM 1255 O O . LYS A 1 166 ? 12.855 -0.960 -22.758 1.00 40.34 166 LYS A O 1
ATOM 1260 N N . ASN A 1 167 ? 12.457 -2.853 -23.882 1.00 39.81 167 ASN A N 1
ATOM 1261 C CA . ASN A 1 167 ? 13.851 -3.261 -23.864 1.00 39.81 167 ASN A CA 1
ATOM 1262 C C . ASN A 1 167 ? 14.558 -2.385 -24.907 1.00 39.81 167 ASN A C 1
ATOM 1264 O O . ASN A 1 167 ? 14.160 -2.386 -26.067 1.00 39.81 167 ASN A O 1
ATOM 1268 N N . VAL A 1 168 ? 15.569 -1.604 -24.519 1.00 40.84 168 VAL A N 1
ATOM 1269 C CA . VAL A 1 168 ? 16.253 -0.677 -25.449 1.00 40.84 168 VAL A CA 1
ATOM 1270 C C . VAL A 1 168 ? 16.868 -1.441 -26.641 1.00 40.84 168 VAL A C 1
ATOM 1272 O O . VAL A 1 168 ? 17.115 -0.856 -27.689 1.00 40.84 168 VAL A O 1
ATOM 1275 N N . ALA A 1 169 ? 17.050 -2.761 -26.498 1.00 38.97 169 ALA A N 1
ATOM 1276 C CA . ALA A 1 169 ? 17.583 -3.667 -27.508 1.00 38.97 169 ALA A CA 1
ATOM 1277 C C . ALA A 1 169 ? 16.539 -4.527 -28.264 1.00 38.97 169 ALA A C 1
ATOM 1279 O O . ALA A 1 169 ? 16.929 -5.232 -29.193 1.00 38.97 169 ALA A O 1
ATOM 1280 N N . SER A 1 170 ? 15.242 -4.523 -27.913 1.00 41.22 170 SER A N 1
ATOM 1281 C CA . SER A 1 170 ? 14.236 -5.315 -28.647 1.00 41.22 170 SER A CA 1
ATOM 1282 C C . SER A 1 170 ? 12.862 -4.640 -28.732 1.00 41.22 170 SER A C 1
ATOM 1284 O O . SER A 1 170 ? 12.299 -4.200 -27.736 1.00 41.22 170 SER A O 1
ATOM 1286 N N . GLU A 1 171 ? 12.280 -4.622 -29.938 1.00 40.19 171 GLU A N 1
ATOM 1287 C CA . GLU A 1 171 ? 10.942 -4.071 -30.237 1.00 40.19 171 GLU A CA 1
ATOM 1288 C C . GLU A 1 171 ? 9.773 -4.904 -29.670 1.00 40.19 171 GLU A C 1
ATOM 1290 O O . GLU A 1 171 ? 8.611 -4.606 -29.933 1.00 40.19 171 GLU A O 1
ATOM 1295 N N . LYS A 1 172 ? 10.048 -5.968 -28.903 1.00 38.56 172 LYS A N 1
ATOM 1296 C CA . LYS A 1 172 ? 9.003 -6.811 -28.313 1.00 38.56 172 LYS A CA 1
ATOM 1297 C C . LYS A 1 172 ? 8.593 -6.282 -26.944 1.00 38.56 172 LYS A C 1
ATOM 1299 O O . LYS A 1 172 ? 9.357 -6.380 -25.983 1.00 38.56 172 LYS A O 1
ATOM 1304 N N . GLU A 1 173 ? 7.359 -5.797 -26.866 1.00 40.25 173 GLU A N 1
ATOM 1305 C CA . GLU A 1 173 ? 6.664 -5.529 -25.611 1.00 40.25 173 GLU A CA 1
ATOM 1306 C C . GLU A 1 173 ? 6.419 -6.855 -24.884 1.00 40.25 173 GLU A C 1
ATOM 1308 O O . GLU A 1 173 ? 5.724 -7.747 -25.365 1.00 40.25 173 GLU A O 1
ATOM 1313 N N . SER A 1 174 ? 7.045 -7.013 -23.728 1.00 44.94 174 SER A N 1
ATOM 1314 C CA . SER A 1 174 ? 6.847 -8.158 -22.840 1.00 44.94 174 SER A CA 1
ATOM 1315 C C . SER A 1 174 ? 6.795 -7.592 -21.426 1.00 44.94 174 SER A C 1
ATOM 1317 O O . SER A 1 174 ? 7.745 -7.642 -20.667 1.00 44.94 174 SER A O 1
ATOM 1319 N N . GLY A 1 175 ? 5.741 -6.851 -21.105 1.00 53.31 175 GLY A N 1
ATOM 1320 C CA . GLY A 1 175 ? 5.745 -6.019 -19.909 1.00 53.31 175 GLY A CA 1
ATOM 1321 C C . GLY A 1 175 ? 4.444 -6.110 -19.166 1.00 53.31 175 GLY A C 1
ATOM 1322 O O . GLY A 1 175 ? 3.517 -5.380 -19.473 1.00 53.31 175 GLY A O 1
ATOM 1323 N N . ILE A 1 176 ? 4.418 -6.956 -18.153 1.00 57.50 176 ILE A N 1
ATOM 1324 C CA . ILE A 1 176 ? 3.423 -6.897 -17.098 1.00 57.50 176 ILE A CA 1
ATOM 1325 C C . ILE A 1 176 ? 3.477 -5.490 -16.432 1.00 57.50 176 ILE A C 1
ATOM 1327 O O . ILE A 1 176 ? 4.550 -5.141 -15.914 1.00 57.50 176 ILE A O 1
ATOM 1331 N N . PRO A 1 177 ? 2.410 -4.657 -16.470 1.00 70.56 177 PRO A N 1
ATOM 1332 C CA . PRO A 1 177 ? 2.341 -3.372 -15.762 1.00 70.56 177 PRO A CA 1
ATOM 1333 C C . PRO A 1 177 ? 2.500 -3.524 -14.248 1.00 70.56 177 PRO A C 1
ATOM 1335 O O . PRO A 1 177 ? 1.733 -4.238 -13.605 1.00 70.56 177 PRO A O 1
ATOM 1338 N N . LEU A 1 178 ? 3.439 -2.777 -13.658 1.00 80.38 178 LEU A N 1
ATOM 1339 C CA . LEU A 1 178 ? 3.522 -2.610 -12.206 1.00 80.38 178 LEU A CA 1
ATOM 1340 C C . LEU A 1 178 ? 2.718 -1.376 -11.804 1.00 80.38 178 LEU A C 1
ATOM 1342 O O . LEU A 1 178 ? 3.032 -0.266 -12.235 1.00 80.38 178 LEU A O 1
ATOM 1346 N N . THR A 1 179 ? 1.716 -1.562 -10.952 1.00 87.88 179 THR A N 1
ATOM 1347 C CA . THR A 1 179 ? 0.995 -0.464 -10.307 1.00 87.88 179 THR A CA 1
ATOM 1348 C C . THR A 1 179 ? 1.454 -0.324 -8.865 1.00 87.88 179 THR A C 1
ATOM 1350 O O . THR A 1 179 ? 1.591 -1.312 -8.151 1.00 87.88 179 THR A O 1
ATOM 1353 N N . VAL A 1 180 ? 1.697 0.914 -8.445 1.00 88.56 180 VAL A N 1
ATOM 1354 C CA . VAL A 1 180 ? 2.021 1.285 -7.068 1.00 88.56 180 VAL A CA 1
ATOM 1355 C C . VAL A 1 180 ? 1.003 2.309 -6.598 1.00 88.56 180 VAL A C 1
ATOM 1357 O O . VAL A 1 180 ? 0.769 3.313 -7.273 1.00 88.56 180 VAL A O 1
ATOM 1360 N N . ILE A 1 181 ? 0.426 2.067 -5.425 1.00 92.81 181 ILE A N 1
ATOM 1361 C CA . ILE A 1 181 ? -0.440 3.008 -4.720 1.00 92.81 181 ILE A CA 1
ATOM 1362 C C . ILE A 1 181 ? 0.200 3.329 -3.378 1.00 92.81 181 ILE A C 1
ATOM 1364 O O . ILE A 1 181 ? 0.424 2.443 -2.560 1.00 92.81 181 ILE A O 1
ATOM 1368 N N . ARG A 1 182 ? 0.502 4.606 -3.152 1.00 91.88 182 ARG A N 1
ATOM 1369 C CA . ARG A 1 182 ? 0.997 5.138 -1.883 1.00 91.88 182 ARG A CA 1
ATOM 1370 C C . ARG A 1 182 ? -0.160 5.747 -1.105 1.00 91.88 182 ARG A C 1
ATOM 1372 O O . ARG A 1 182 ? -0.864 6.592 -1.634 1.00 91.88 182 ARG A O 1
ATOM 1379 N N . ILE A 1 183 ? -0.273 5.380 0.161 1.00 93.75 183 ILE A N 1
ATOM 1380 C CA . ILE A 1 183 ? -1.195 5.900 1.165 1.00 93.75 183 ILE A CA 1
ATOM 1381 C C . ILE A 1 183 ? -0.373 6.735 2.156 1.00 93.75 183 ILE A C 1
ATOM 1383 O O . ILE A 1 183 ? 0.636 6.275 2.702 1.00 93.75 183 ILE A O 1
ATOM 1387 N N . SER A 1 184 ? -0.766 7.987 2.364 1.00 91.06 184 SER A N 1
ATOM 1388 C CA . SER A 1 184 ? -0.088 8.923 3.269 1.00 91.06 184 SER A CA 1
ATOM 1389 C C . SER A 1 184 ? -1.081 9.853 3.957 1.00 91.06 184 SER A C 1
ATOM 1391 O O . SER A 1 184 ? -2.209 10.004 3.491 1.00 91.06 184 SER A O 1
ATOM 1393 N N . ALA A 1 185 ? -0.663 10.491 5.051 1.00 89.50 185 ALA A N 1
ATOM 1394 C CA . ALA A 1 185 ? -1.471 11.530 5.681 1.00 89.50 185 ALA A CA 1
ATOM 1395 C C . ALA A 1 185 ? -1.665 12.716 4.720 1.00 89.50 185 ALA A C 1
ATOM 1397 O O . ALA A 1 185 ? -0.722 13.132 4.041 1.00 89.50 185 ALA A O 1
ATOM 1398 N N . ALA A 1 186 ? -2.856 13.315 4.702 1.00 86.62 186 ALA A N 1
ATOM 1399 C CA . ALA A 1 186 ? -3.144 14.503 3.894 1.00 86.62 186 ALA A CA 1
ATOM 1400 C C . ALA A 1 186 ? -2.202 15.679 4.224 1.00 86.62 186 ALA A C 1
ATOM 1402 O O . ALA A 1 186 ? -1.817 16.445 3.341 1.00 86.62 186 ALA A O 1
ATOM 1403 N N . SER A 1 187 ? -1.764 15.773 5.484 1.00 83.69 187 SER A N 1
ATOM 1404 C CA . SER A 1 187 ? -0.810 16.772 5.977 1.00 83.69 187 SER A CA 1
ATOM 1405 C C . SER A 1 187 ? 0.652 16.503 5.599 1.00 83.69 187 SER A C 1
ATOM 1407 O O . SER A 1 187 ? 1.504 17.366 5.819 1.00 83.69 187 SER A O 1
ATOM 1409 N N . ASP A 1 188 ? 0.980 15.337 5.029 1.00 78.56 188 ASP A N 1
ATOM 1410 C CA . ASP A 1 188 ? 2.340 15.006 4.602 1.00 78.56 188 ASP A CA 1
ATOM 1411 C C . ASP A 1 188 ? 2.701 15.760 3.318 1.00 78.56 188 ASP A C 1
ATOM 1413 O O . ASP A 1 188 ? 2.637 15.212 2.218 1.00 78.56 188 ASP A O 1
ATOM 1417 N N . THR A 1 189 ? 3.094 17.023 3.470 1.00 70.62 189 THR A N 1
ATOM 1418 C CA . THR A 1 189 ? 3.511 17.923 2.383 1.00 70.62 189 THR A CA 1
ATOM 1419 C C . THR A 1 189 ? 5.007 17.845 2.077 1.00 70.62 189 THR A C 1
ATOM 1421 O O . THR A 1 189 ? 5.519 18.572 1.226 1.00 70.62 189 THR A O 1
ATOM 1424 N N . LYS A 1 190 ? 5.757 16.985 2.785 1.00 65.56 190 LYS A N 1
ATOM 1425 C CA . LYS A 1 190 ? 7.222 16.927 2.656 1.00 65.56 190 LYS A CA 1
ATOM 1426 C C . LYS A 1 190 ? 7.669 16.498 1.269 1.00 65.56 190 LYS A C 1
ATOM 1428 O O . LYS A 1 190 ? 8.738 16.912 0.826 1.00 65.56 190 LYS A O 1
ATOM 1433 N N . VAL A 1 191 ? 6.878 15.666 0.593 1.00 58.38 191 VAL A N 1
ATOM 1434 C CA . VAL A 1 191 ? 7.162 15.315 -0.800 1.00 58.38 191 VAL A CA 1
ATOM 1435 C C . VAL A 1 191 ? 7.057 16.569 -1.653 1.00 58.38 191 VAL A C 1
ATOM 1437 O O . VAL A 1 191 ? 8.039 16.930 -2.288 1.00 58.38 191 VAL A O 1
ATOM 1440 N N . GLU A 1 192 ? 5.918 17.257 -1.609 1.00 56.69 192 GLU A N 1
ATOM 1441 C CA . GLU A 1 192 ? 5.624 18.459 -2.391 1.00 56.69 192 GLU A CA 1
ATOM 1442 C C . GLU A 1 192 ? 6.623 19.591 -2.122 1.00 56.69 192 GLU A C 1
ATOM 1444 O O . GLU A 1 192 ? 7.009 20.302 -3.043 1.00 56.69 192 GLU A O 1
ATOM 1449 N N . ALA A 1 193 ? 7.111 19.719 -0.886 1.00 49.94 193 ALA A N 1
ATOM 1450 C CA . ALA A 1 193 ? 8.157 20.674 -0.523 1.00 49.94 193 ALA A CA 1
ATOM 1451 C C . ALA A 1 193 ? 9.538 20.330 -1.118 1.00 49.94 193 ALA A C 1
ATOM 1453 O O . ALA A 1 193 ? 10.342 21.230 -1.341 1.00 49.94 193 ALA A O 1
ATOM 1454 N N . THR A 1 194 ? 9.821 19.048 -1.376 1.00 50.72 194 THR A N 1
ATOM 1455 C CA . THR A 1 194 ? 11.119 18.585 -1.907 1.00 50.72 194 THR A CA 1
ATOM 1456 C C . THR A 1 194 ? 11.185 18.676 -3.430 1.00 50.72 194 THR A C 1
ATOM 1458 O O . THR A 1 194 ? 12.238 18.977 -3.982 1.00 50.72 194 THR A O 1
ATOM 1461 N N . ILE A 1 195 ? 10.065 18.428 -4.114 1.00 47.53 195 ILE A N 1
ATOM 1462 C CA . ILE A 1 195 ? 9.980 18.483 -5.583 1.00 47.53 195 ILE A CA 1
ATOM 1463 C C . ILE A 1 195 ? 9.422 19.817 -6.100 1.00 47.53 195 ILE A C 1
ATOM 1465 O O . ILE A 1 195 ? 9.499 20.079 -7.292 1.00 47.53 195 ILE A O 1
ATOM 1469 N N . GLY A 1 196 ? 8.910 20.680 -5.217 1.00 37.53 196 GLY A N 1
ATOM 1470 C CA . GLY A 1 196 ? 8.181 21.893 -5.579 1.00 37.53 196 GLY A CA 1
ATOM 1471 C C . GLY A 1 196 ? 6.720 21.591 -5.931 1.00 37.53 196 GLY A C 1
ATOM 1472 O O . GLY A 1 196 ? 6.413 20.599 -6.591 1.00 37.53 196 GLY A O 1
ATOM 1473 N N . LEU A 1 197 ? 5.803 22.470 -5.508 1.00 42.25 197 LEU A N 1
ATOM 1474 C CA . LEU A 1 197 ? 4.358 22.344 -5.769 1.00 42.25 197 LEU A CA 1
ATOM 1475 C C . LEU A 1 197 ? 4.021 22.302 -7.275 1.00 42.25 197 LEU A C 1
ATOM 1477 O O . LEU A 1 197 ? 3.028 21.689 -7.659 1.00 42.25 197 LEU A O 1
ATOM 1481 N N . ASP A 1 198 ? 4.882 22.890 -8.115 1.00 43.09 198 ASP A N 1
ATOM 1482 C CA . ASP A 1 198 ? 4.725 22.984 -9.573 1.00 43.09 198 ASP A CA 1
ATOM 1483 C C . ASP A 1 198 ? 5.410 21.852 -10.363 1.00 43.09 198 ASP A C 1
ATOM 1485 O O . ASP A 1 198 ? 5.330 21.829 -11.597 1.00 43.09 198 ASP A O 1
ATOM 1489 N N . ALA A 1 199 ? 6.076 20.894 -9.703 1.00 46.47 199 ALA A N 1
ATOM 1490 C CA . ALA A 1 199 ? 6.673 19.755 -10.399 1.00 46.47 199 ALA A CA 1
ATOM 1491 C C . ALA A 1 199 ? 5.583 18.803 -10.902 1.00 46.47 199 ALA A C 1
ATOM 1493 O O . ALA A 1 199 ? 5.163 17.857 -10.232 1.00 46.47 199 ALA A O 1
ATOM 1494 N N . LYS A 1 200 ? 5.169 19.046 -12.146 1.00 43.97 200 LYS A N 1
ATOM 1495 C CA . LYS A 1 200 ? 4.281 18.199 -12.954 1.00 43.97 200 LYS A CA 1
ATOM 1496 C C . LYS A 1 200 ? 4.792 16.765 -13.164 1.00 43.97 200 LYS A C 1
ATOM 1498 O O . LYS A 1 200 ? 4.062 15.969 -13.745 1.00 43.97 200 LYS A O 1
ATOM 1503 N N . GLU A 1 201 ? 6.006 16.433 -12.726 1.00 46.97 201 GLU A N 1
ATOM 1504 C CA . GLU A 1 201 ? 6.746 15.274 -13.239 1.00 46.97 201 GLU A CA 1
ATOM 1505 C C . GLU A 1 201 ? 7.191 14.245 -12.193 1.00 46.97 201 GLU A C 1
ATOM 1507 O O . GLU A 1 201 ? 7.755 13.231 -12.584 1.00 46.97 201 GLU A O 1
ATOM 1512 N N . PHE A 1 202 ? 6.959 14.440 -10.887 1.00 59.16 202 PHE A N 1
ATOM 1513 C CA . PHE A 1 202 ? 7.525 13.508 -9.896 1.00 59.16 202 PHE A CA 1
ATOM 1514 C C . PHE A 1 202 ? 6.508 12.979 -8.881 1.00 59.16 202 PHE A C 1
ATOM 1516 O O . PHE A 1 202 ? 6.255 13.582 -7.839 1.00 59.16 202 PHE A O 1
ATOM 1523 N N . ASN A 1 203 ? 5.887 11.834 -9.169 1.00 68.62 203 ASN A N 1
ATOM 1524 C CA . ASN A 1 203 ? 5.045 11.109 -8.216 1.00 68.62 203 ASN A CA 1
ATOM 1525 C C . ASN A 1 203 ? 5.897 10.150 -7.349 1.00 68.62 203 ASN A C 1
ATOM 1527 O O . ASN A 1 203 ? 6.626 9.328 -7.898 1.00 68.62 203 ASN A O 1
ATOM 1531 N N . PRO A 1 204 ? 5.793 10.174 -6.005 1.00 71.88 204 PRO A N 1
ATOM 1532 C CA . PRO A 1 204 ? 6.449 9.187 -5.139 1.00 71.88 204 PRO A CA 1
ATOM 1533 C C . PRO A 1 204 ? 6.158 7.726 -5.487 1.00 71.88 204 PRO A C 1
ATOM 1535 O O . PRO A 1 204 ? 7.056 6.893 -5.393 1.00 71.88 204 PRO A O 1
ATOM 1538 N N . ALA A 1 205 ? 4.923 7.411 -5.885 1.00 74.38 205 ALA A N 1
ATOM 1539 C CA . ALA A 1 205 ? 4.550 6.071 -6.326 1.00 74.38 205 ALA A CA 1
ATOM 1540 C C . ALA A 1 205 ? 5.272 5.689 -7.626 1.00 74.38 205 ALA A C 1
ATOM 1542 O O . ALA A 1 205 ? 5.655 4.539 -7.800 1.00 74.38 205 ALA A O 1
ATOM 1543 N N . GLU A 1 206 ? 5.513 6.659 -8.509 1.00 75.06 206 GLU A N 1
ATOM 1544 C CA . GLU A 1 206 ? 6.245 6.462 -9.761 1.00 75.06 206 GLU A CA 1
ATOM 1545 C C . GLU A 1 206 ? 7.742 6.244 -9.508 1.00 75.06 206 GLU A C 1
ATOM 1547 O O . GLU A 1 206 ? 8.322 5.312 -10.059 1.00 75.06 206 GLU A O 1
ATOM 1552 N N . MET A 1 207 ? 8.355 7.021 -8.605 1.00 73.50 207 MET A N 1
ATOM 1553 C CA . MET A 1 207 ? 9.745 6.805 -8.185 1.00 73.50 207 MET A CA 1
ATOM 1554 C C . MET A 1 207 ? 9.935 5.400 -7.605 1.00 73.50 207 MET A C 1
ATOM 1556 O O . MET A 1 207 ? 10.835 4.680 -8.033 1.00 73.50 207 MET A O 1
ATOM 1560 N N . LEU A 1 208 ? 9.059 4.991 -6.681 1.00 74.44 208 LEU A N 1
ATOM 1561 C CA . LEU A 1 208 ? 9.116 3.651 -6.104 1.00 74.44 208 LEU A CA 1
ATOM 1562 C C . LEU A 1 208 ? 8.873 2.576 -7.166 1.00 74.44 208 LEU A C 1
ATOM 1564 O O . LEU A 1 208 ? 9.587 1.580 -7.193 1.00 74.44 208 LEU A O 1
ATOM 1568 N N . ALA A 1 209 ? 7.905 2.769 -8.064 1.00 75.19 209 ALA A N 1
ATOM 1569 C CA . ALA A 1 209 ? 7.656 1.835 -9.153 1.00 75.19 209 ALA A CA 1
ATOM 1570 C C . ALA A 1 209 ? 8.903 1.668 -10.037 1.00 75.19 209 ALA A C 1
ATOM 1572 O O . ALA A 1 209 ? 9.311 0.538 -10.294 1.00 75.19 209 ALA A O 1
ATOM 1573 N N . PHE A 1 210 ? 9.571 2.754 -10.440 1.00 72.62 210 PHE A N 1
ATOM 1574 C CA . PHE A 1 210 ? 10.829 2.679 -11.190 1.00 72.62 210 PHE A CA 1
ATOM 1575 C C . PHE A 1 210 ? 11.944 1.983 -10.412 1.00 72.62 210 PHE A C 1
ATOM 1577 O O . PHE A 1 210 ? 12.709 1.214 -10.994 1.00 72.62 210 PHE A O 1
ATOM 1584 N N . GLU A 1 211 ? 12.034 2.222 -9.109 1.00 72.25 211 GLU A N 1
ATOM 1585 C CA . GLU A 1 211 ? 13.028 1.599 -8.246 1.00 72.25 211 GLU A CA 1
ATOM 1586 C C . GLU A 1 211 ? 12.803 0.088 -8.125 1.00 72.25 211 GLU A C 1
ATOM 1588 O O . GLU A 1 211 ? 13.709 -0.691 -8.421 1.00 72.25 211 GLU A O 1
ATOM 1593 N N . LEU A 1 212 ? 11.573 -0.334 -7.812 1.00 74.00 212 LEU A N 1
ATOM 1594 C CA . LEU A 1 212 ? 11.161 -1.738 -7.762 1.00 74.00 212 LEU A CA 1
ATOM 1595 C C . LEU A 1 212 ? 11.380 -2.426 -9.115 1.00 74.00 212 LEU A C 1
ATOM 1597 O O . LEU A 1 212 ? 11.861 -3.557 -9.165 1.00 74.00 212 LEU A O 1
ATOM 1601 N N . LEU A 1 213 ? 11.097 -1.747 -10.230 1.00 71.06 213 LEU A N 1
ATOM 1602 C CA . LEU A 1 213 ? 11.394 -2.246 -11.575 1.00 71.06 213 LEU A CA 1
ATOM 1603 C C . LEU A 1 213 ? 12.903 -2.362 -11.835 1.00 71.06 213 LEU A C 1
ATOM 1605 O O . LEU A 1 213 ? 13.353 -3.342 -12.428 1.00 71.06 213 LEU A O 1
ATOM 1609 N N . GLY A 1 214 ? 13.698 -1.391 -11.387 1.00 62.72 214 GLY A N 1
ATOM 1610 C CA . GLY A 1 214 ? 15.157 -1.425 -11.473 1.00 62.72 214 GLY A CA 1
ATOM 1611 C C . GLY A 1 214 ? 15.760 -2.581 -10.674 1.00 62.72 214 GLY A C 1
ATOM 1612 O O . GLY A 1 214 ? 16.678 -3.246 -11.155 1.00 62.72 214 GLY A O 1
ATOM 1613 N N . MET A 1 215 ? 15.211 -2.868 -9.492 1.00 63.78 215 MET A N 1
ATOM 1614 C CA . MET A 1 215 ? 15.570 -4.034 -8.683 1.00 63.78 215 MET A CA 1
ATOM 1615 C C . MET A 1 215 ? 15.185 -5.340 -9.389 1.00 63.78 215 MET A C 1
ATOM 1617 O O . MET A 1 215 ? 16.018 -6.237 -9.500 1.00 63.78 215 MET A O 1
ATOM 1621 N N . ARG A 1 216 ? 13.966 -5.421 -9.949 1.00 60.94 216 ARG A N 1
ATOM 1622 C CA . ARG A 1 216 ? 13.485 -6.582 -10.724 1.00 60.94 216 ARG A CA 1
ATOM 1623 C C . ARG A 1 216 ? 14.391 -6.896 -11.919 1.00 60.94 216 ARG A C 1
ATOM 1625 O O . ARG A 1 216 ? 14.687 -8.060 -12.154 1.00 60.94 216 ARG A O 1
ATOM 1632 N N . LYS A 1 217 ? 14.899 -5.878 -12.627 1.00 55.78 217 LYS A N 1
ATOM 1633 C CA . LYS A 1 217 ? 15.830 -6.044 -13.765 1.00 55.78 217 LYS A CA 1
ATOM 1634 C C . LYS A 1 217 ? 17.223 -6.552 -13.379 1.00 55.78 217 LYS A C 1
ATOM 1636 O O . LYS A 1 217 ? 17.905 -7.113 -14.230 1.00 55.78 217 LYS A O 1
ATOM 1641 N N . LYS A 1 218 ? 17.674 -6.314 -12.143 1.00 49.19 218 LYS A N 1
ATOM 1642 C CA . LYS A 1 218 ? 18.990 -6.758 -11.641 1.00 49.19 218 LYS A CA 1
ATOM 1643 C C . LYS A 1 218 ? 18.944 -8.138 -10.975 1.00 49.19 218 LYS A C 1
ATOM 1645 O O . LYS A 1 218 ? 19.997 -8.663 -10.622 1.00 49.19 218 LYS A O 1
ATOM 1650 N N . SER A 1 219 ? 17.755 -8.716 -10.805 1.00 47.72 219 SER A N 1
ATOM 1651 C CA . SER A 1 219 ? 17.589 -10.105 -10.377 1.00 47.72 219 SER A CA 1
ATOM 1652 C C . SER A 1 219 ? 18.054 -11.052 -11.487 1.00 47.72 219 SER A C 1
ATOM 1654 O O . SER A 1 219 ? 17.713 -10.849 -12.651 1.00 47.72 219 SER A O 1
ATOM 1656 N N . ALA A 1 220 ? 18.820 -12.089 -11.133 1.00 36.03 220 ALA A N 1
ATOM 1657 C CA . ALA A 1 220 ? 19.351 -13.078 -12.079 1.00 36.03 220 ALA A CA 1
ATOM 1658 C C . ALA A 1 220 ? 18.259 -13.921 -12.766 1.00 36.03 220 ALA A C 1
ATOM 1660 O O . ALA A 1 220 ? 18.538 -14.604 -13.749 1.00 36.03 220 ALA A O 1
ATOM 1661 N N . ASP A 1 221 ? 17.022 -13.845 -12.280 1.00 39.75 221 ASP A N 1
ATOM 1662 C CA . ASP A 1 221 ? 15.873 -14.462 -12.918 1.00 39.75 221 ASP A CA 1
ATOM 1663 C C . ASP A 1 221 ? 14.632 -13.543 -12.771 1.00 39.75 221 ASP A C 1
ATOM 1665 O O . ASP A 1 221 ? 14.193 -13.253 -11.648 1.00 39.75 221 ASP A O 1
ATOM 1669 N N . PRO A 1 222 ? 14.089 -13.033 -13.896 1.00 39.88 222 PRO A N 1
ATOM 1670 C CA . PRO A 1 222 ? 12.931 -12.139 -13.921 1.00 39.88 222 PRO A CA 1
ATOM 1671 C C . PRO A 1 222 ? 11.604 -12.845 -13.587 1.00 39.88 222 PRO A C 1
ATOM 1673 O O . PRO A 1 222 ? 10.623 -12.160 -13.300 1.00 39.88 222 PRO A O 1
ATOM 1676 N N . ASN A 1 223 ? 11.579 -14.184 -13.572 1.00 37.91 223 ASN A N 1
ATOM 1677 C CA . ASN A 1 223 ? 10.449 -15.020 -13.162 1.00 37.91 223 ASN A CA 1
ATOM 1678 C C . ASN A 1 223 ? 10.599 -15.563 -11.725 1.00 37.91 223 ASN A C 1
ATOM 1680 O O . ASN A 1 223 ? 9.588 -15.763 -11.058 1.00 37.91 223 ASN A O 1
ATOM 1684 N N . ASN A 1 224 ? 11.814 -15.733 -11.185 1.00 40.28 224 ASN A N 1
ATOM 1685 C CA . ASN A 1 224 ? 12.018 -16.232 -9.807 1.00 40.28 224 ASN A CA 1
ATOM 1686 C C . ASN A 1 224 ? 11.636 -15.254 -8.696 1.00 40.28 224 ASN A C 1
ATOM 1688 O O . ASN A 1 224 ? 11.451 -15.668 -7.556 1.00 40.28 224 ASN A O 1
ATOM 1692 N N . LEU A 1 225 ? 11.440 -13.970 -8.997 1.00 41.41 225 LEU A N 1
ATOM 1693 C CA . LEU A 1 225 ? 10.800 -13.069 -8.034 1.00 41.41 225 LEU A CA 1
ATOM 1694 C C . LEU A 1 225 ? 9.325 -13.429 -7.782 1.00 41.41 225 LEU A C 1
ATOM 1696 O O . LEU A 1 225 ? 8.773 -12.978 -6.779 1.00 41.41 225 LEU A O 1
ATOM 1700 N N . PHE A 1 226 ? 8.720 -14.250 -8.650 1.00 43.88 226 PHE A N 1
ATOM 1701 C CA . PHE A 1 226 ? 7.374 -14.804 -8.497 1.00 43.88 226 PHE A CA 1
ATOM 1702 C C . PHE A 1 226 ? 7.356 -16.341 -8.352 1.00 43.88 226 PHE A C 1
ATOM 1704 O O . PHE A 1 226 ? 6.452 -16.854 -7.706 1.00 43.88 226 PHE A O 1
ATOM 1711 N N . ALA A 1 227 ? 8.360 -17.078 -8.849 1.00 36.94 227 ALA A N 1
ATOM 1712 C CA . ALA A 1 227 ? 8.447 -18.538 -8.684 1.00 36.94 227 ALA A CA 1
ATOM 1713 C C . ALA A 1 227 ? 9.007 -18.988 -7.316 1.00 36.94 227 ALA A C 1
ATOM 1715 O O . ALA A 1 227 ? 8.725 -20.103 -6.881 1.00 36.94 227 ALA A O 1
ATOM 1716 N N . PHE A 1 228 ? 9.697 -18.118 -6.561 1.00 31.80 228 PHE A N 1
ATOM 1717 C CA . PHE A 1 228 ? 10.150 -18.464 -5.201 1.00 31.80 228 PHE A CA 1
ATOM 1718 C C . PHE A 1 228 ? 8.984 -18.766 -4.236 1.00 31.80 228 PHE A C 1
ATOM 1720 O O . PHE A 1 228 ? 9.182 -19.454 -3.235 1.00 31.80 228 PHE A O 1
ATOM 1727 N N . ALA A 1 229 ? 7.769 -18.289 -4.538 1.00 34.75 229 ALA A N 1
ATOM 1728 C CA . ALA A 1 229 ? 6.562 -18.610 -3.778 1.00 34.75 229 ALA A CA 1
ATOM 1729 C C . ALA A 1 229 ? 6.019 -20.023 -4.078 1.00 34.75 229 ALA A C 1
ATOM 1731 O O . ALA A 1 229 ? 5.466 -20.653 -3.183 1.00 34.75 229 ALA A O 1
ATOM 1732 N N . GLU A 1 230 ? 6.227 -20.573 -5.277 1.00 33.69 230 GLU A N 1
ATOM 1733 C CA . GLU A 1 230 ? 5.807 -21.951 -5.585 1.00 33.69 230 GLU A CA 1
ATOM 1734 C C . GLU A 1 230 ? 6.784 -23.002 -5.032 1.00 33.69 230 GLU A C 1
ATOM 1736 O O . GLU A 1 230 ? 6.365 -24.105 -4.681 1.00 33.69 230 GLU A O 1
ATOM 1741 N N . GLU A 1 231 ? 8.073 -22.671 -4.884 1.00 31.47 231 GLU A N 1
ATOM 1742 C CA . GLU A 1 231 ? 9.077 -23.619 -4.371 1.00 31.47 231 GLU A CA 1
ATOM 1743 C C . GLU A 1 231 ? 9.242 -23.620 -2.839 1.00 31.47 231 GLU A C 1
ATOM 1745 O O . GLU A 1 231 ? 9.724 -24.614 -2.296 1.00 31.47 231 GLU A O 1
ATOM 1750 N N . ASN A 1 232 ? 8.809 -22.574 -2.117 1.00 30.98 232 ASN A N 1
ATOM 1751 C CA . ASN A 1 232 ? 9.054 -22.439 -0.665 1.00 30.98 232 ASN A CA 1
ATOM 1752 C C . ASN A 1 232 ? 7.797 -22.447 0.227 1.00 30.98 232 ASN A C 1
ATOM 1754 O O . ASN A 1 232 ? 7.909 -22.208 1.430 1.00 30.98 232 ASN A O 1
ATOM 1758 N N . PHE A 1 233 ? 6.618 -22.752 -0.323 1.00 31.95 233 PHE A N 1
ATOM 1759 C CA . PHE A 1 233 ? 5.382 -22.965 0.447 1.00 31.95 233 PHE A CA 1
ATOM 1760 C C . PHE A 1 233 ? 4.829 -24.393 0.288 1.00 31.95 233 PHE A C 1
ATOM 1762 O O . PHE A 1 233 ? 3.653 -24.584 -0.022 1.00 31.95 233 PHE A O 1
ATOM 1769 N N . LYS A 1 234 ? 5.684 -25.397 0.526 1.00 33.53 234 LYS A N 1
ATOM 1770 C CA . LYS A 1 234 ? 5.251 -26.750 0.913 1.00 33.53 234 LYS A CA 1
ATOM 1771 C C . LYS A 1 234 ? 5.323 -26.928 2.422 1.00 33.53 234 LYS A C 1
ATOM 1773 O O . LYS A 1 234 ? 6.307 -26.430 3.012 1.00 33.53 234 LYS A O 1
#

pLDDT: mean 70.81, std 20.99, range [29.36, 94.31]